Protein AF-A0A7J8UGP5-F1 (afdb_monomer)

Solvent-accessible surface area (backbone atoms only — not comparable to full-atom values): 12856 Å² total; per-residue (Å²): 141,90,63,83,53,76,66,62,68,54,60,57,55,54,49,53,53,48,50,53,53,51,52,50,44,50,51,24,54,75,70,72,42,81,65,71,74,43,78,47,76,49,71,42,48,79,80,54,82,74,40,75,64,46,57,48,51,52,47,55,48,51,55,48,49,33,71,78,71,36,78,87,34,69,46,78,43,80,41,75,41,58,84,94,50,89,85,68,70,87,91,75,71,94,76,87,87,86,76,100,60,79,60,82,85,49,92,71,54,75,66,55,52,50,52,52,40,64,72,66,62,69,52,46,82,75,46,78,48,75,48,79,41,52,74,55,49,69,55,55,65,71,37,79,79,68,78,73,52,69,66,58,50,24,47,49,50,41,50,54,51,40,49,71,44,43,75,65,46,35,80,74,68,37,71,89,48,49,62,61,50,55,56,51,46,29,55,50,45,36,56,46,56,74,76,44,91,56,62,45,83,46,77,51,76,42,74,42,114

Organism: NCBI:txid34286

Foldseek 3Di:
DPDDLLLPVQVVVLVVVVVVLVVQCVVCVVVVHDRAAEEAEAEDAPPRPCDPSVVVVVVVSVVVCCVVVNPRRYHYYYFHDDPVDDRDDPPPDDDDDDDPPPPPPHDDDPVRVVVVCVVVVPKDWPDKDKDKDFLQNVVCVVPPVPPDDLLNSLLVSLSNVCSVCVVVVCVPPNPVVSVVVSVVVSVVSSVCVVPDRHIDIDMDTDIDD

pLDDT: mean 84.08, std 12.87, range [25.52, 96.94]

Mean predicted aligned error: 7.49 Å

InterPro domains:
  IPR005299 SAM dependent carboxyl methyltransferase [PF03492] (14-110)
  IPR005299 SAM dependent carboxyl methyltransferase [PTHR31009] (13-110)
  IPR029063 S-adenosyl-L-methionine-dependent methyltransferase superfamily [G3DSA:3.40.50.150] (10-150)
  IPR029063 S-adenosyl-L-methionine-dependent methyltransferase superfamily [SSF53335] (14-209)

Radius of gyration: 20.04 Å; Cα contacts (8 Å, |Δi|>4): 164; chains: 1; bounding box: 49×32×50 Å

Sequence (209 aa):
MLSGAKEWLNPMLFLVVSEIIDIIDETCRKLKHPPPCLQAFLNDLPGNDFNAIFKHLLRCFCERVEIEKGKNKCFVTDVAGSFYGRLFPPNSLHFVHSSYAIMWISKLSKEEIKSMMEAEGSFKLQNMEVFNMDWDDYIKKADTKQVLDKTRRATMIANDIKAVGESSLDNHLGEDIIDDLFRRFKEDVFDYMETHKCQYVNIVILLTK

Structure (mmCIF, N/CA/C/O backbone):
data_AF-A0A7J8UGP5-F1
#
_entry.id   AF-A0A7J8UGP5-F1
#
loop_
_atom_site.group_PDB
_atom_site.id
_atom_site.type_symbol
_atom_site.label_atom_id
_atom_site.label_alt_id
_atom_site.label_comp_id
_atom_site.label_asym_id
_atom_site.label_entity_id
_atom_site.label_seq_id
_atom_site.pdbx_PDB_ins_code
_atom_site.Cartn_x
_atom_site.Cartn_y
_atom_site.Cartn_z
_atom_site.occupancy
_atom_site.B_iso_or_equiv
_atom_site.auth_seq_id
_atom_site.auth_comp_id
_atom_site.auth_asym_id
_atom_site.auth_atom_id
_atom_site.pdbx_PDB_model_num
ATOM 1 N N . MET A 1 1 ? 18.884 -17.390 -6.999 1.00 25.52 1 MET A N 1
ATOM 2 C CA . MET A 1 1 ? 18.958 -16.365 -5.931 1.00 25.52 1 MET A CA 1
ATOM 3 C C . MET A 1 1 ? 17.822 -15.378 -6.171 1.00 25.52 1 MET A C 1
ATOM 5 O O . MET A 1 1 ? 18.008 -14.433 -6.917 1.00 25.52 1 MET A O 1
ATOM 9 N N . LEU A 1 2 ? 16.634 -15.639 -5.617 1.00 30.78 2 LEU A N 1
ATOM 10 C CA . LEU A 1 2 ? 15.414 -14.839 -5.824 1.00 30.78 2 LEU A CA 1
ATOM 11 C C . LEU A 1 2 ? 14.876 -14.345 -4.468 1.00 30.78 2 LEU A C 1
ATOM 13 O O . LEU A 1 2 ? 13.799 -14.750 -4.037 1.00 30.78 2 LEU A O 1
ATOM 17 N N . SER A 1 3 ? 15.660 -13.542 -3.737 1.00 32.56 3 SER A N 1
ATOM 18 C CA . SER A 1 3 ? 15.283 -13.069 -2.389 1.00 32.56 3 SER A CA 1
ATOM 19 C C . SER A 1 3 ? 15.145 -11.549 -2.241 1.00 32.56 3 SER A C 1
ATOM 21 O O . SER A 1 3 ? 14.523 -11.105 -1.288 1.00 32.56 3 SER A O 1
ATOM 23 N N . GLY A 1 4 ? 15.653 -10.733 -3.170 1.00 34.44 4 GLY A N 1
ATOM 24 C CA . GLY A 1 4 ? 15.771 -9.283 -2.937 1.00 34.44 4 GLY A CA 1
ATOM 25 C C . GLY A 1 4 ? 14.475 -8.468 -3.051 1.00 34.44 4 GLY A C 1
ATOM 26 O O . GLY A 1 4 ? 14.368 -7.407 -2.448 1.00 34.44 4 GLY A O 1
ATOM 27 N N . ALA A 1 5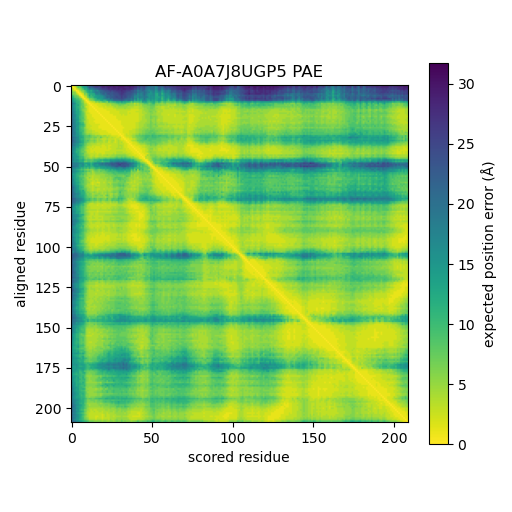 ? 13.489 -8.943 -3.815 1.00 37.59 5 ALA A N 1
ATOM 28 C CA . ALA A 1 5 ? 12.253 -8.203 -4.101 1.00 37.59 5 ALA A CA 1
ATOM 29 C C . ALA A 1 5 ? 11.147 -8.416 -3.050 1.00 37.59 5 ALA A C 1
ATOM 31 O O . ALA A 1 5 ? 10.321 -7.538 -2.809 1.00 37.59 5 ALA A O 1
ATOM 32 N N . LYS A 1 6 ? 11.145 -9.579 -2.391 1.00 42.97 6 LYS A N 1
ATOM 33 C CA . LYS A 1 6 ? 10.064 -10.032 -1.498 1.00 42.97 6 LYS A CA 1
ATOM 34 C C . LYS A 1 6 ? 10.142 -9.440 -0.086 1.00 42.97 6 LYS A C 1
ATOM 36 O O . LYS A 1 6 ? 9.200 -9.558 0.691 1.00 42.97 6 LYS A O 1
ATOM 41 N N . GLU A 1 7 ? 11.253 -8.788 0.246 1.00 44.22 7 GLU A N 1
ATOM 42 C CA . GLU A 1 7 ? 11.516 -8.221 1.573 1.00 44.22 7 GLU A CA 1
ATOM 43 C C . GLU A 1 7 ? 10.864 -6.838 1.783 1.00 44.22 7 GLU A C 1
ATOM 45 O O . GLU A 1 7 ? 10.675 -6.427 2.927 1.00 44.22 7 GLU A O 1
ATOM 50 N N . TRP A 1 8 ? 10.449 -6.140 0.715 1.00 42.19 8 TRP A N 1
ATOM 51 C CA . TRP A 1 8 ? 10.008 -4.733 0.783 1.00 42.19 8 TRP A CA 1
ATOM 52 C C . TRP A 1 8 ? 8.499 -4.515 0.937 1.00 42.19 8 TRP A C 1
ATOM 54 O O . TRP A 1 8 ? 8.092 -3.4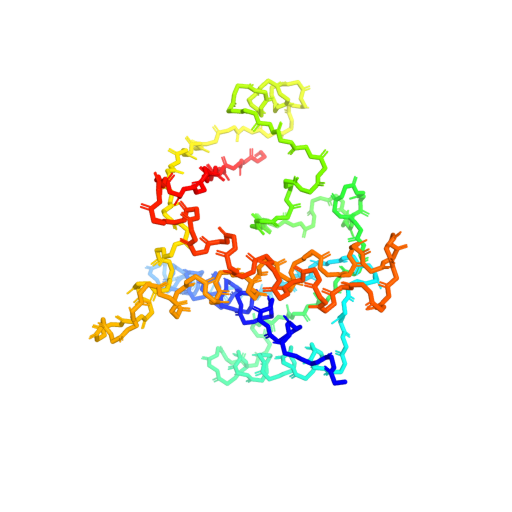59 1.421 1.00 42.19 8 TRP A O 1
ATOM 64 N N . LEU A 1 9 ? 7.656 -5.494 0.589 1.00 50.06 9 LEU A N 1
ATOM 65 C CA . LEU A 1 9 ? 6.198 -5.355 0.748 1.00 50.06 9 LEU A CA 1
ATOM 66 C C . LEU A 1 9 ? 5.769 -5.344 2.228 1.00 50.06 9 LEU A C 1
ATOM 68 O O . LEU A 1 9 ? 4.751 -4.760 2.591 1.00 50.06 9 LEU A O 1
ATOM 72 N N . ASN A 1 10 ? 6.555 -5.980 3.097 1.00 60.31 10 ASN A N 1
ATOM 73 C CA . ASN A 1 10 ? 6.159 -6.256 4.473 1.00 60.31 10 ASN A CA 1
ATOM 74 C C . ASN A 1 10 ? 6.401 -5.097 5.471 1.00 60.31 10 ASN A C 1
ATOM 76 O O . ASN A 1 10 ? 5.546 -4.845 6.321 1.00 60.31 10 ASN A O 1
ATOM 80 N N . PRO A 1 11 ? 7.503 -4.325 5.373 1.00 65.69 11 PRO A N 1
ATOM 81 C CA . PRO A 1 11 ? 7.729 -3.173 6.242 1.00 65.69 11 PRO A CA 1
ATOM 82 C C . PRO A 1 11 ? 6.624 -2.117 6.154 1.00 65.69 11 PRO A C 1
ATOM 84 O O . PRO A 1 11 ? 6.210 -1.599 7.186 1.00 65.69 11 PRO A O 1
ATOM 87 N N . MET A 1 12 ? 6.104 -1.821 4.955 1.00 73.06 12 MET A N 1
ATOM 88 C CA . MET A 1 12 ? 5.047 -0.812 4.801 1.00 73.06 12 MET A CA 1
ATOM 89 C C . MET A 1 12 ? 3.750 -1.223 5.498 1.00 73.06 12 MET A C 1
ATOM 91 O O . MET A 1 12 ? 3.132 -0.399 6.170 1.00 73.06 12 MET A O 1
ATOM 95 N N . LEU A 1 13 ? 3.361 -2.495 5.383 1.00 74.56 13 LEU A N 1
ATOM 96 C CA . LEU A 1 13 ? 2.166 -3.019 6.037 1.00 74.56 13 LEU A CA 1
ATOM 97 C C . LEU A 1 13 ? 2.251 -2.871 7.563 1.00 74.56 13 LEU A C 1
ATOM 99 O O . LEU A 1 13 ? 1.324 -2.354 8.185 1.00 74.56 13 LEU A O 1
ATOM 103 N N . PHE A 1 14 ? 3.377 -3.259 8.164 1.00 77.88 14 PHE A N 1
ATOM 104 C CA . PHE A 1 14 ? 3.574 -3.128 9.610 1.00 77.88 14 PHE A CA 1
ATOM 105 C C . PHE A 1 14 ? 3.664 -1.679 10.079 1.00 77.88 14 PHE A C 1
ATOM 107 O O . PHE A 1 14 ? 3.138 -1.361 11.144 1.00 77.88 14 PHE A O 1
ATOM 114 N N . LEU A 1 15 ? 4.282 -0.796 9.289 1.00 81.31 15 LEU A N 1
ATOM 115 C CA . LEU A 1 15 ? 4.328 0.634 9.591 1.00 81.31 15 LEU A CA 1
ATOM 116 C C . LEU A 1 15 ? 2.921 1.234 9.641 1.00 81.31 15 LEU A C 1
ATOM 118 O O . LEU A 1 15 ? 2.592 1.913 10.606 1.00 81.31 15 LEU A O 1
ATOM 122 N N . VAL A 1 16 ? 2.070 0.930 8.656 1.00 85.62 16 VAL A N 1
ATOM 123 C CA . VAL A 1 16 ? 0.683 1.421 8.633 1.00 85.62 16 VAL A CA 1
ATOM 124 C C . VAL A 1 16 ? -0.105 0.911 9.839 1.00 85.62 16 VAL A C 1
ATOM 126 O O . VAL A 1 16 ? -0.809 1.684 10.483 1.00 85.62 16 VAL A O 1
ATOM 129 N N . VAL A 1 17 ? 0.015 -0.377 10.173 1.00 85.44 17 VAL A N 1
ATOM 130 C CA . VAL A 1 17 ? -0.682 -0.944 11.337 1.00 85.44 17 VAL A CA 1
ATOM 131 C C . VAL A 1 17 ? -0.190 -0.301 12.636 1.00 85.44 17 VAL A C 1
ATOM 133 O O . VAL A 1 17 ? -1.019 0.056 13.469 1.00 85.44 17 VAL A O 1
ATOM 136 N N . SER A 1 18 ? 1.124 -0.108 12.795 1.00 84.88 18 SER A N 1
ATOM 137 C CA . SER A 1 18 ? 1.699 0.582 13.958 1.00 84.88 18 SER A CA 1
ATOM 138 C C . SER A 1 18 ? 1.154 1.999 14.092 1.00 84.88 18 SER A C 1
ATOM 140 O O . SER A 1 18 ? 0.636 2.351 15.146 1.00 84.88 18 SER A O 1
ATOM 142 N N . GLU A 1 19 ? 1.184 2.773 13.006 1.00 89.56 19 GLU A N 1
ATOM 143 C CA . GLU A 1 19 ? 0.715 4.159 12.987 1.00 89.56 19 GLU A CA 1
ATOM 144 C C . GLU A 1 19 ? -0.768 4.254 13.381 1.00 89.56 19 GLU A C 1
ATOM 146 O O . GLU A 1 19 ? -1.156 5.091 14.193 1.00 89.56 19 GLU A O 1
ATOM 151 N N . ILE A 1 20 ? -1.612 3.348 12.871 1.00 90.12 20 ILE A N 1
ATOM 152 C CA . ILE A 1 20 ? -3.033 3.291 13.245 1.00 90.12 20 ILE A CA 1
ATOM 153 C C . ILE A 1 20 ? -3.193 3.008 14.745 1.00 90.12 20 ILE A C 1
ATOM 155 O O . ILE A 1 20 ? -3.998 3.663 15.410 1.00 90.12 20 ILE A O 1
ATOM 159 N N . ILE A 1 21 ? -2.437 2.050 15.289 1.00 87.12 21 ILE A N 1
ATOM 160 C CA . ILE A 1 21 ? -2.458 1.727 16.723 1.00 87.12 21 ILE A CA 1
ATOM 161 C C . ILE A 1 21 ? -2.025 2.949 17.546 1.00 87.12 21 ILE A C 1
ATOM 163 O O . ILE A 1 21 ? -2.694 3.305 18.517 1.00 87.12 21 ILE A O 1
ATOM 167 N N . ASP A 1 22 ? -0.944 3.616 17.142 1.00 88.31 22 ASP A N 1
ATOM 1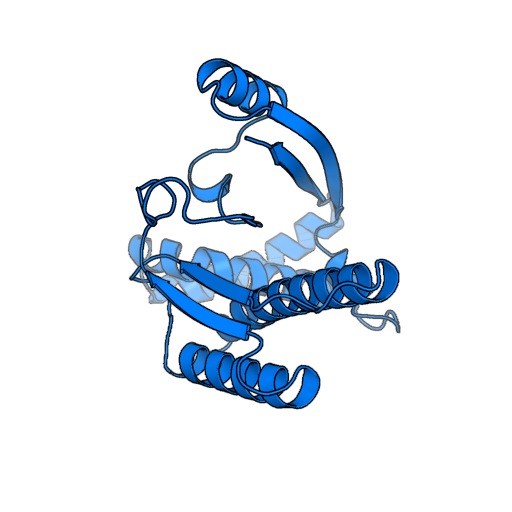68 C CA . ASP A 1 22 ? -0.406 4.808 17.798 1.00 88.31 22 ASP A CA 1
ATOM 169 C C . ASP A 1 22 ? -1.419 5.958 17.830 1.00 88.31 22 ASP A C 1
ATOM 171 O O . ASP A 1 22 ? -1.661 6.539 18.895 1.00 88.31 22 ASP A O 1
ATOM 175 N N . ILE A 1 23 ? -2.072 6.236 16.699 1.00 92.00 23 ILE A N 1
ATOM 176 C CA . ILE A 1 23 ? -3.103 7.275 16.579 1.00 92.00 23 ILE A CA 1
ATOM 177 C C . ILE A 1 23 ? -4.310 6.966 17.473 1.00 92.00 23 ILE A C 1
ATOM 179 O O . ILE A 1 23 ? -4.838 7.873 18.131 1.00 92.00 23 ILE A O 1
ATOM 183 N N . ILE A 1 24 ? -4.758 5.705 17.522 1.00 90.38 24 ILE A N 1
ATOM 184 C CA . ILE A 1 24 ? -5.878 5.292 18.380 1.00 90.38 24 ILE A CA 1
ATOM 185 C C . ILE A 1 24 ? -5.501 5.473 19.853 1.00 90.38 24 ILE A C 1
ATOM 187 O O . ILE A 1 24 ? -6.241 6.115 20.600 1.00 90.38 24 ILE A O 1
ATOM 191 N N . ASP A 1 25 ? -4.334 4.978 20.266 1.00 86.88 25 ASP A N 1
ATOM 192 C CA . ASP A 1 25 ? -3.850 5.096 21.643 1.00 86.88 25 ASP A CA 1
ATOM 193 C C . ASP A 1 25 ? -3.688 6.557 22.079 1.00 86.88 25 ASP A C 1
ATOM 195 O O . ASP A 1 25 ? -4.043 6.936 23.200 1.00 86.88 25 ASP A O 1
ATOM 199 N N . GLU A 1 26 ? -3.127 7.404 21.216 1.00 91.31 26 GLU A N 1
ATOM 200 C CA . GLU A 1 26 ? -2.962 8.827 21.494 1.00 91.31 26 GLU A CA 1
ATOM 201 C C . GLU A 1 26 ? -4.315 9.531 21.626 1.00 91.31 26 GLU A C 1
ATOM 203 O O . GLU A 1 26 ? -4.540 10.263 22.595 1.00 91.31 26 GLU A O 1
ATOM 208 N N . THR A 1 27 ? -5.239 9.266 20.703 1.00 93.50 27 THR A N 1
ATOM 209 C CA . THR A 1 27 ? -6.600 9.807 20.746 1.00 93.50 27 THR A CA 1
ATOM 210 C C . THR A 1 27 ? -7.332 9.376 22.018 1.00 93.50 27 THR A C 1
ATOM 212 O O . THR A 1 27 ? -7.885 10.224 22.720 1.00 93.50 27 THR A O 1
ATOM 215 N N . CYS A 1 28 ? -7.285 8.092 22.385 1.00 91.12 28 CYS A N 1
ATOM 216 C CA . CYS A 1 28 ? -7.899 7.588 23.615 1.00 91.12 28 CYS A CA 1
ATOM 217 C C . CYS A 1 28 ? -7.322 8.267 24.862 1.00 91.12 28 CYS A C 1
ATOM 219 O O . CYS A 1 28 ? -8.083 8.717 25.721 1.00 91.12 28 CYS A O 1
ATOM 221 N N . ARG A 1 29 ? -5.993 8.423 24.937 1.00 89.12 29 ARG A N 1
ATOM 222 C CA . ARG A 1 29 ? -5.335 9.144 26.040 1.00 89.12 29 ARG A CA 1
ATOM 223 C C . ARG A 1 29 ? -5.785 10.601 26.121 1.00 89.12 29 ARG A C 1
ATOM 225 O O . ARG A 1 29 ? -6.123 11.059 27.212 1.00 89.12 29 ARG A O 1
ATOM 232 N N . LYS A 1 30 ? -5.838 11.315 24.990 1.00 94.81 30 LYS A N 1
ATOM 233 C CA . LYS A 1 30 ? -6.315 12.711 24.921 1.00 94.81 30 LYS A CA 1
ATOM 234 C C . LYS A 1 30 ? -7.756 12.842 25.413 1.00 94.81 30 LYS A C 1
ATOM 236 O O . LYS A 1 30 ? -8.068 13.764 26.163 1.00 94.81 30 LYS A O 1
ATOM 241 N N . LEU A 1 31 ? -8.610 11.890 25.044 1.00 95.31 31 LEU A N 1
ATOM 242 C CA . LEU A 1 31 ? -10.012 11.845 25.458 1.00 95.31 31 LEU A CA 1
ATOM 243 C C . LEU A 1 31 ? -10.225 11.245 26.860 1.00 95.31 31 LEU A C 1
ATOM 245 O O . LEU A 1 31 ? -11.360 11.166 27.319 1.00 95.31 31 LEU A O 1
ATOM 249 N N . LYS A 1 32 ? -9.154 10.848 27.564 1.00 93.25 32 LYS A N 1
ATOM 250 C CA . LYS A 1 32 ? -9.202 10.190 28.884 1.00 93.25 32 LYS A CA 1
ATOM 251 C C . LYS A 1 32 ? -10.040 8.904 28.893 1.00 93.25 32 LYS A C 1
ATOM 253 O O . LYS A 1 32 ? -10.627 8.543 29.913 1.00 93.25 32 LYS A O 1
ATOM 258 N N . HIS A 1 33 ? -10.067 8.198 27.768 1.00 90.06 33 HIS A N 1
ATOM 259 C CA . HIS A 1 33 ? -10.672 6.878 27.651 1.00 90.06 33 HIS A CA 1
ATOM 260 C C . HIS A 1 33 ? -9.606 5.783 27.768 1.00 90.06 33 HIS A C 1
ATOM 262 O O . HIS A 1 33 ? -8.460 5.986 27.354 1.00 90.06 33 HIS A O 1
ATOM 268 N N . PRO A 1 34 ? -9.955 4.607 28.317 1.00 85.50 34 PRO A N 1
ATOM 269 C CA . PRO A 1 34 ? -9.054 3.465 28.278 1.00 85.50 34 PRO A CA 1
ATOM 270 C C . PRO A 1 34 ? -8.804 3.051 26.816 1.00 85.50 34 PRO A C 1
ATOM 272 O O . PRO A 1 34 ? -9.760 3.006 26.037 1.00 85.50 34 PRO A O 1
ATOM 275 N N . PRO A 1 35 ? -7.553 2.739 26.429 1.00 83.25 35 PRO A N 1
ATOM 276 C CA . PRO A 1 35 ? -7.261 2.285 25.077 1.00 83.25 35 PRO A CA 1
ATOM 277 C C . PRO A 1 35 ? -7.954 0.937 24.816 1.00 83.25 35 PRO A C 1
ATOM 279 O O . PRO A 1 35 ? -7.887 0.048 25.684 1.00 83.25 35 PRO A O 1
ATOM 282 N N . PRO A 1 36 ? -8.629 0.780 23.662 1.00 87.44 36 PRO A N 1
ATOM 283 C CA . PRO A 1 36 ? -9.343 -0.440 23.319 1.00 87.44 36 PRO A CA 1
ATOM 284 C C . PRO A 1 36 ? -8.374 -1.599 23.072 1.00 87.44 36 PRO A C 1
ATOM 286 O O . PRO A 1 36 ? -7.177 -1.413 22.862 1.00 87.44 36 PRO A O 1
ATOM 289 N N . CYS A 1 37 ? -8.908 -2.817 23.081 1.00 87.94 37 CYS A N 1
ATOM 290 C CA . CYS A 1 37 ? -8.203 -3.956 22.514 1.00 87.94 37 CYS A CA 1
ATOM 291 C C . CYS A 1 37 ? -8.372 -3.928 20.990 1.00 87.94 37 CYS A C 1
ATOM 293 O O . CYS A 1 37 ? -9.496 -3.791 20.502 1.00 87.94 37 CYS A O 1
ATOM 295 N N . LEU A 1 38 ? -7.270 -4.031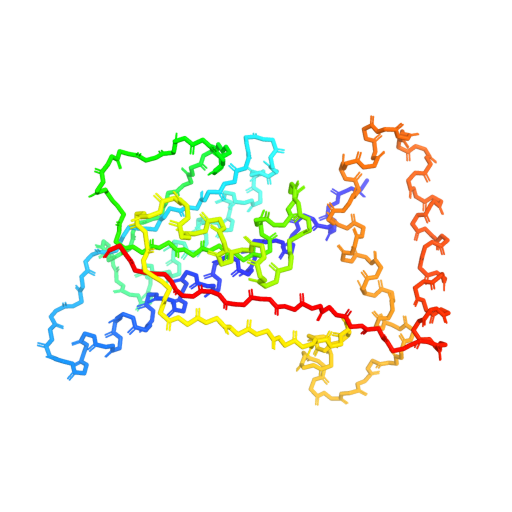 20.252 1.00 90.25 38 LEU A N 1
ATOM 296 C CA . LEU A 1 38 ? -7.258 -3.942 18.796 1.00 90.25 38 LEU A CA 1
ATOM 297 C C . LEU A 1 38 ? -7.077 -5.320 18.166 1.00 90.25 38 LEU A C 1
ATOM 299 O O . LEU A 1 38 ? -6.277 -6.130 18.632 1.00 90.25 38 LEU A O 1
ATOM 303 N N . GLN A 1 39 ? -7.790 -5.559 17.068 1.00 91.62 39 GLN A N 1
ATOM 304 C CA . GLN A 1 39 ? -7.598 -6.726 16.217 1.00 91.62 39 GLN A CA 1
ATOM 305 C C . GLN A 1 39 ? -7.310 -6.257 14.791 1.00 91.62 39 GLN A C 1
ATOM 307 O O . GLN A 1 39 ? -8.158 -5.631 14.155 1.00 91.62 39 GLN A O 1
ATOM 312 N N . ALA A 1 40 ? -6.099 -6.533 14.314 1.00 90.06 40 ALA A N 1
ATOM 313 C CA . ALA A 1 40 ? -5.633 -6.194 12.979 1.00 90.06 40 ALA A CA 1
ATOM 314 C C . ALA A 1 40 ? -5.662 -7.435 12.082 1.00 90.06 40 ALA A C 1
ATOM 316 O O . ALA A 1 40 ? -5.115 -8.482 12.433 1.00 90.06 40 ALA A O 1
ATOM 317 N N . PHE A 1 41 ? -6.273 -7.300 10.907 1.00 90.25 41 PHE A N 1
ATOM 318 C CA . PHE A 1 41 ? -6.319 -8.347 9.894 1.00 90.25 41 PHE A CA 1
ATOM 319 C C . PHE A 1 41 ? -5.441 -7.956 8.708 1.00 90.25 41 PHE A C 1
ATOM 321 O O . PHE A 1 41 ? -5.660 -6.913 8.093 1.00 90.25 41 PHE A O 1
ATOM 328 N N . LEU A 1 42 ? -4.455 -8.790 8.391 1.00 87.62 42 LEU A N 1
ATOM 329 C CA . LEU A 1 42 ? -3.540 -8.603 7.270 1.00 87.62 42 LEU A CA 1
ATOM 330 C C . LEU A 1 42 ? -4.011 -9.474 6.109 1.00 87.62 42 LEU A C 1
ATOM 332 O O . LEU A 1 42 ? -3.889 -10.695 6.171 1.00 87.62 42 LEU A O 1
ATOM 336 N N . ASN A 1 43 ? -4.588 -8.867 5.075 1.00 87.88 43 ASN A N 1
ATOM 337 C CA . ASN A 1 43 ? -5.132 -9.601 3.936 1.00 87.88 43 ASN A CA 1
ATOM 338 C C . ASN A 1 43 ? -4.206 -9.562 2.717 1.00 87.88 43 ASN A C 1
ATOM 340 O O . ASN A 1 43 ? -3.724 -8.494 2.352 1.00 87.88 43 ASN A O 1
ATOM 344 N N . ASP A 1 44 ? -4.041 -10.715 2.064 1.00 82.50 44 ASP A N 1
ATOM 345 C CA . ASP A 1 44 ? -3.482 -10.823 0.713 1.00 82.50 44 ASP A CA 1
ATOM 346 C C . ASP A 1 44 ? -3.944 -12.126 0.025 1.00 82.50 44 ASP A C 1
ATOM 348 O O . ASP A 1 44 ? -4.630 -12.965 0.621 1.00 82.50 44 ASP A O 1
ATOM 352 N N . LEU A 1 45 ? -3.576 -12.307 -1.244 1.00 81.56 45 LEU A N 1
ATOM 353 C CA . LEU A 1 45 ? -3.894 -13.483 -2.043 1.00 81.56 45 LEU A CA 1
ATOM 354 C C . LEU A 1 45 ? -3.214 -14.758 -1.499 1.00 81.56 45 LEU A C 1
ATOM 356 O O . LEU A 1 45 ? -2.080 -14.700 -1.028 1.00 81.56 45 LEU A O 1
ATOM 360 N N . PRO A 1 46 ? -3.839 -15.946 -1.645 1.00 67.81 46 PRO A N 1
ATOM 361 C CA . PRO A 1 46 ? -3.303 -17.219 -1.134 1.00 67.81 46 PRO A CA 1
ATOM 362 C C . PRO A 1 46 ? -1.971 -17.668 -1.760 1.00 67.81 46 PRO A C 1
ATOM 364 O O . PRO A 1 46 ? -1.331 -18.576 -1.240 1.00 67.81 46 PRO A O 1
ATOM 367 N N . GLY A 1 47 ? -1.590 -17.069 -2.892 1.00 63.28 47 GLY A N 1
ATOM 368 C CA . GLY A 1 47 ? -0.316 -17.289 -3.579 1.00 63.28 47 GLY A CA 1
ATOM 369 C C . GLY A 1 47 ? 0.665 -16.126 -3.446 1.00 63.28 47 GLY A C 1
ATOM 370 O O . GLY A 1 47 ? 1.762 -16.219 -3.995 1.00 63.28 47 GLY A O 1
ATOM 371 N N . ASN A 1 48 ? 0.294 -15.043 -2.743 1.00 67.38 48 ASN A N 1
ATOM 372 C CA . ASN A 1 48 ? 1.303 -14.079 -2.335 1.00 67.38 48 ASN A CA 1
ATOM 373 C C . ASN A 1 48 ? 2.236 -14.766 -1.342 1.00 67.38 48 ASN A C 1
ATOM 375 O O . ASN A 1 48 ? 1.824 -15.626 -0.558 1.00 67.38 48 ASN A O 1
ATOM 379 N N . ASP A 1 49 ? 3.511 -14.414 -1.419 1.00 58.00 49 ASP A N 1
ATOM 380 C CA . ASP A 1 49 ? 4.560 -15.137 -0.738 1.00 58.00 49 ASP A CA 1
ATOM 381 C C . ASP A 1 49 ? 4.604 -14.781 0.757 1.00 58.00 49 ASP A C 1
ATOM 383 O O . ASP A 1 49 ? 5.531 -14.132 1.244 1.00 58.00 49 ASP A O 1
ATOM 387 N N . PHE A 1 50 ? 3.594 -15.235 1.510 1.00 57.34 50 PHE A N 1
ATOM 388 C CA . PHE A 1 50 ? 3.562 -15.291 2.975 1.00 57.34 50 PHE A CA 1
ATOM 389 C C . PHE A 1 50 ? 4.539 -16.357 3.499 1.00 57.34 50 PHE A C 1
ATOM 391 O O . PHE A 1 50 ? 4.213 -17.238 4.304 1.00 57.34 50 PHE A O 1
ATOM 398 N N . ASN A 1 51 ? 5.763 -16.291 2.992 1.00 58.53 51 ASN A N 1
ATOM 399 C CA . ASN A 1 51 ? 6.838 -17.221 3.246 1.00 58.53 51 ASN A CA 1
ATOM 400 C C . ASN A 1 51 ? 7.274 -17.177 4.718 1.00 58.53 51 ASN A C 1
ATOM 402 O O . ASN A 1 51 ? 6.802 -16.370 5.526 1.00 58.53 51 ASN A O 1
ATOM 406 N N . ALA A 1 52 ? 8.248 -18.016 5.077 1.00 60.88 52 ALA A N 1
ATOM 407 C CA . ALA A 1 52 ? 8.864 -18.012 6.407 1.00 60.88 52 ALA A CA 1
ATOM 408 C C . ALA A 1 52 ? 9.311 -16.605 6.865 1.00 60.88 52 ALA A C 1
ATOM 410 O O . ALA A 1 52 ? 9.220 -16.293 8.051 1.00 60.88 52 ALA A O 1
ATOM 411 N N . ILE A 1 53 ? 9.715 -15.740 5.925 1.00 61.12 53 ILE A N 1
ATOM 412 C CA . ILE A 1 53 ? 10.078 -14.340 6.180 1.00 61.12 53 ILE A CA 1
ATOM 413 C C . ILE A 1 53 ? 8.870 -13.529 6.657 1.00 61.12 53 ILE A C 1
ATOM 415 O O . ILE A 1 53 ? 8.987 -12.820 7.651 1.00 61.12 53 ILE A O 1
ATOM 419 N N . PHE A 1 54 ? 7.699 -13.656 6.022 1.00 70.81 54 PHE A N 1
ATOM 420 C CA . PHE A 1 54 ? 6.503 -12.954 6.488 1.00 70.81 54 PHE A CA 1
ATOM 421 C C . PHE A 1 54 ? 6.114 -13.397 7.893 1.00 70.81 54 PHE A C 1
ATOM 423 O O . PHE A 1 54 ? 5.884 -12.556 8.752 1.00 70.81 54 PHE A O 1
ATOM 430 N N . LYS A 1 55 ? 6.118 -14.708 8.156 1.00 72.62 55 LYS A N 1
ATOM 431 C CA . LYS A 1 55 ? 5.813 -15.247 9.490 1.00 72.62 55 LYS A CA 1
ATOM 432 C C . LYS A 1 55 ? 6.817 -14.773 10.542 1.00 72.62 55 LYS A C 1
ATOM 434 O O . LYS A 1 55 ? 6.425 -14.455 11.661 1.00 72.62 55 LYS A O 1
ATOM 439 N N . HIS A 1 56 ? 8.100 -14.702 10.186 1.00 73.56 56 HIS A N 1
ATOM 440 C CA . HIS A 1 56 ? 9.140 -14.173 11.062 1.00 73.56 56 HIS A CA 1
ATOM 441 C C . HIS A 1 56 ? 8.942 -12.680 11.342 1.00 73.56 56 HIS A C 1
ATOM 443 O O . HIS A 1 56 ? 8.938 -12.279 12.501 1.00 73.56 56 HIS A O 1
ATOM 449 N N . LEU A 1 57 ? 8.716 -11.869 10.308 1.00 75.06 57 LEU A N 1
ATOM 450 C CA . LEU A 1 57 ? 8.509 -10.431 10.460 1.00 75.06 57 LEU A CA 1
ATOM 451 C C . LEU A 1 57 ? 7.204 -10.112 11.198 1.00 75.06 57 LEU A C 1
ATOM 453 O O . LEU A 1 57 ? 7.211 -9.246 12.065 1.00 75.06 57 LEU A O 1
ATOM 457 N N . LEU A 1 58 ? 6.123 -10.850 10.928 1.00 77.31 58 LEU A N 1
ATOM 458 C CA . LEU A 1 58 ? 4.862 -10.757 11.663 1.00 77.31 58 LEU A CA 1
ATOM 459 C C . LEU A 1 58 ? 5.084 -11.058 13.144 1.00 77.31 58 LEU A C 1
ATOM 461 O O . LEU A 1 58 ? 4.624 -10.312 14.002 1.00 77.31 58 LEU A O 1
ATOM 465 N N . ARG A 1 59 ? 5.850 -12.108 13.454 1.00 79.88 59 ARG A N 1
ATOM 466 C CA . ARG A 1 59 ? 6.218 -12.430 14.832 1.00 79.88 59 ARG A CA 1
ATOM 467 C C . ARG A 1 59 ? 7.034 -11.305 15.476 1.00 79.88 59 ARG A C 1
ATOM 469 O O . ARG A 1 59 ? 6.690 -10.884 16.574 1.00 79.88 59 ARG A O 1
ATOM 476 N N . CYS A 1 60 ? 8.070 -10.796 14.810 1.00 80.75 60 CYS A N 1
ATOM 477 C CA . CYS A 1 60 ? 8.870 -9.679 15.323 1.00 80.75 60 CYS A CA 1
ATOM 478 C C . CYS A 1 60 ? 8.032 -8.409 15.528 1.00 80.75 60 CYS A C 1
ATOM 480 O O . CYS A 1 60 ? 8.256 -7.667 16.483 1.00 80.75 60 CYS A O 1
ATOM 482 N N . PHE A 1 61 ? 7.066 -8.155 14.643 1.00 80.56 61 PHE A N 1
ATOM 483 C CA . PHE A 1 61 ? 6.112 -7.063 14.780 1.00 80.56 61 PHE A CA 1
ATOM 484 C C . PHE A 1 61 ? 5.219 -7.260 16.009 1.00 80.56 61 PHE A C 1
ATOM 486 O O . PHE A 1 61 ? 5.145 -6.367 16.846 1.00 80.56 61 PHE A O 1
ATOM 493 N N . CYS A 1 62 ? 4.609 -8.437 16.176 1.00 80.69 62 CYS A N 1
ATOM 494 C CA . CYS A 1 62 ? 3.789 -8.749 17.347 1.00 80.69 62 CYS A CA 1
ATOM 495 C C . CYS A 1 62 ? 4.580 -8.631 18.658 1.00 80.69 62 CYS A C 1
ATOM 497 O O . CYS A 1 62 ? 4.101 -7.997 19.594 1.00 80.69 62 CYS A O 1
ATOM 499 N N . GLU A 1 63 ? 5.803 -9.171 18.716 1.00 82.75 63 GLU A N 1
ATOM 500 C CA . GLU A 1 63 ? 6.690 -9.052 19.884 1.00 82.75 63 GLU A CA 1
ATOM 501 C C . GLU A 1 63 ? 6.982 -7.579 20.217 1.00 82.75 63 GLU A C 1
ATOM 503 O O . GLU A 1 63 ? 6.917 -7.178 21.379 1.00 82.75 63 GLU A O 1
ATOM 508 N N . ARG A 1 64 ? 7.248 -6.747 19.202 1.00 82.31 64 ARG A N 1
ATOM 509 C CA . ARG A 1 64 ? 7.468 -5.306 19.384 1.00 82.31 64 ARG A CA 1
ATOM 510 C C . ARG A 1 64 ? 6.228 -4.604 19.926 1.00 82.31 64 ARG A C 1
ATOM 512 O O . ARG A 1 64 ? 6.333 -3.867 20.902 1.00 82.31 64 ARG A O 1
ATOM 519 N N . VAL A 1 65 ? 5.064 -4.863 19.334 1.00 79.12 65 VAL A N 1
ATOM 520 C CA . VAL A 1 65 ? 3.798 -4.273 19.782 1.00 79.12 65 VAL A CA 1
ATOM 521 C C . VAL A 1 65 ? 3.494 -4.683 21.224 1.00 79.12 65 VAL A C 1
ATOM 523 O O . VAL A 1 65 ? 3.085 -3.842 22.017 1.00 79.12 65 VAL A O 1
ATOM 526 N N . GLU A 1 66 ? 3.752 -5.930 21.622 1.00 82.62 66 GLU A N 1
ATOM 527 C CA . GLU A 1 66 ? 3.591 -6.355 23.019 1.00 82.62 66 GLU A CA 1
ATOM 528 C C . GLU A 1 66 ? 4.538 -5.630 23.986 1.00 82.62 66 GLU A C 1
ATOM 530 O O . GLU A 1 66 ? 4.124 -5.291 25.098 1.00 82.62 66 GLU A O 1
ATOM 535 N N . ILE A 1 67 ? 5.789 -5.384 23.581 1.00 82.50 67 ILE A N 1
ATOM 536 C CA . ILE A 1 67 ? 6.777 -4.645 24.383 1.00 82.50 67 ILE A CA 1
ATOM 537 C C . ILE A 1 67 ? 6.367 -3.175 24.531 1.00 82.50 67 ILE A C 1
ATOM 539 O O . ILE A 1 67 ? 6.425 -2.629 25.631 1.00 82.50 67 ILE A O 1
ATOM 543 N N . GLU A 1 68 ? 5.947 -2.536 23.439 1.00 81.06 68 GLU A N 1
ATOM 544 C CA . GLU A 1 68 ? 5.659 -1.098 23.396 1.00 81.06 68 GLU A CA 1
ATOM 545 C C . GLU A 1 68 ? 4.276 -0.752 23.962 1.00 81.06 68 GLU A C 1
ATOM 547 O O . GLU A 1 68 ? 4.110 0.272 24.627 1.00 81.06 68 GLU A O 1
ATOM 552 N N . LYS A 1 69 ? 3.273 -1.600 23.709 1.00 76.25 69 LYS A N 1
ATOM 553 C CA . LYS A 1 69 ? 1.860 -1.342 24.040 1.00 76.25 69 LYS A CA 1
ATOM 554 C C . LYS A 1 69 ? 1.362 -2.136 25.237 1.00 76.25 69 LYS A C 1
ATOM 556 O O . LYS A 1 69 ? 0.355 -1.772 25.845 1.00 76.25 69 LYS A O 1
ATOM 561 N N . GLY A 1 70 ? 2.075 -3.193 25.609 1.00 76.56 70 GLY A N 1
ATOM 562 C CA . GLY A 1 70 ? 1.685 -4.129 26.650 1.00 76.56 70 GLY A CA 1
ATOM 563 C C . GLY A 1 70 ? 0.956 -5.354 26.098 1.00 76.56 70 GLY A C 1
ATOM 564 O O . GLY A 1 70 ? 0.300 -5.325 25.054 1.00 76.56 70 GLY A O 1
ATOM 565 N N . LYS A 1 71 ? 1.055 -6.458 26.843 1.00 77.69 71 LYS A N 1
ATOM 566 C CA . LYS A 1 71 ? 0.422 -7.735 26.491 1.00 77.69 71 LYS A CA 1
ATOM 567 C C . LYS A 1 71 ? -1.095 -7.599 26.330 1.00 77.69 71 LYS A C 1
ATOM 569 O O . LYS A 1 71 ? -1.745 -6.876 27.086 1.00 77.69 71 LYS A O 1
ATOM 574 N N . ASN A 1 72 ? -1.658 -8.369 25.396 1.00 74.00 72 ASN A N 1
ATOM 575 C CA . ASN A 1 72 ? -3.100 -8.470 25.122 1.00 74.00 72 ASN A CA 1
ATOM 576 C C . ASN A 1 72 ? -3.774 -7.160 24.661 1.00 74.00 72 ASN A C 1
ATOM 578 O O . ASN A 1 72 ? -4.989 -7.003 24.805 1.00 74.00 72 ASN A O 1
ATOM 582 N N . LYS A 1 73 ? -3.006 -6.203 24.126 1.00 80.00 73 LYS A N 1
ATOM 583 C CA . LYS A 1 73 ? -3.541 -4.937 23.597 1.00 80.00 73 LYS A CA 1
ATOM 584 C C . LYS A 1 73 ? -3.816 -4.960 22.100 1.00 80.00 73 LYS A C 1
ATOM 586 O O . LYS A 1 73 ? -4.765 -4.314 21.663 1.00 80.00 73 LYS A O 1
ATOM 591 N N . CYS A 1 74 ? -3.040 -5.722 21.338 1.00 84.19 74 CYS A N 1
ATOM 592 C CA . CYS A 1 74 ? -3.214 -5.865 19.901 1.00 84.19 74 CYS A CA 1
ATOM 593 C C . CYS A 1 74 ? -3.052 -7.330 19.496 1.00 84.19 74 CYS A C 1
ATOM 595 O O . CYS A 1 74 ? -2.090 -7.983 19.897 1.00 84.19 74 CYS A O 1
ATOM 597 N N . PHE A 1 75 ? -3.987 -7.824 18.691 1.00 85.25 75 PHE A N 1
ATOM 598 C CA . PHE A 1 75 ? -3.942 -9.142 18.077 1.00 85.25 75 PHE A CA 1
ATOM 599 C C . PHE A 1 75 ? -3.848 -8.978 16.568 1.00 85.25 75 PHE A C 1
ATOM 601 O O . PHE A 1 75 ? -4.655 -8.266 15.974 1.00 85.25 75 PHE A O 1
ATOM 608 N N . VAL A 1 76 ? -2.876 -9.637 15.947 1.00 83.88 76 VAL A N 1
ATOM 609 C CA . VAL A 1 76 ? -2.664 -9.570 14.500 1.00 83.88 76 VAL A CA 1
ATOM 610 C C . VAL A 1 76 ? -2.945 -10.941 13.905 1.00 83.88 76 VAL A C 1
ATOM 612 O O . VAL A 1 76 ? -2.537 -11.960 14.461 1.00 83.88 76 VAL A O 1
ATOM 615 N N . THR A 1 77 ? -3.680 -10.986 12.801 1.00 84.56 77 THR A N 1
ATOM 616 C CA . THR A 1 77 ? -4.058 -12.233 12.128 1.00 84.56 77 THR A CA 1
ATOM 617 C C . THR A 1 77 ? -3.944 -12.057 10.623 1.00 84.56 77 THR A C 1
ATOM 619 O O . THR A 1 77 ? -4.373 -11.037 10.088 1.00 84.56 77 THR A O 1
ATOM 622 N N . ASP A 1 78 ? -3.372 -13.036 9.933 1.00 83.06 78 ASP A N 1
ATOM 623 C CA . ASP A 1 78 ? -3.375 -13.089 8.477 1.00 83.06 78 ASP A CA 1
ATOM 624 C C . ASP A 1 78 ? -4.713 -13.621 7.937 1.00 83.06 78 ASP A C 1
ATOM 626 O O . ASP A 1 78 ? -5.368 -14.468 8.542 1.00 83.06 78 ASP A O 1
ATOM 630 N N . VAL A 1 79 ? -5.145 -13.092 6.793 1.00 87.75 79 VAL A N 1
ATOM 631 C CA . VAL A 1 79 ? -6.384 -13.474 6.109 1.00 87.75 79 VAL A CA 1
ATOM 632 C C . VAL A 1 79 ? -6.062 -13.726 4.643 1.00 87.75 79 VAL A C 1
ATOM 634 O O . VAL A 1 79 ? -5.956 -12.794 3.849 1.00 87.75 79 VAL A O 1
ATOM 637 N N . ALA A 1 80 ? -5.921 -14.994 4.269 1.00 86.69 80 ALA A N 1
ATOM 638 C CA . ALA A 1 80 ? -5.692 -15.377 2.882 1.00 86.69 80 ALA A CA 1
ATOM 639 C C . ALA A 1 80 ? -6.992 -15.300 2.065 1.00 86.69 80 ALA A C 1
ATOM 641 O O . ALA A 1 80 ? -8.002 -15.909 2.422 1.00 86.69 80 ALA A O 1
ATOM 642 N N . GLY A 1 81 ? -6.961 -14.590 0.939 1.00 86.94 81 GLY A N 1
ATOM 643 C CA . GLY A 1 81 ? -8.079 -14.518 0.003 1.00 86.94 81 GLY A CA 1
ATOM 644 C C . GLY A 1 81 ? -8.118 -13.218 -0.790 1.00 86.94 81 GLY A C 1
ATOM 645 O O . GLY A 1 81 ? -7.529 -12.210 -0.409 1.00 86.94 81 GLY A O 1
ATOM 646 N N . SER A 1 82 ? -8.849 -13.230 -1.903 1.00 88.06 82 SER A N 1
ATOM 647 C CA . SER A 1 82 ? -9.078 -12.015 -2.685 1.00 88.06 82 SER A CA 1
ATOM 648 C C . SER A 1 82 ? -10.092 -11.106 -1.993 1.00 88.06 82 SER A C 1
ATOM 650 O O . SER A 1 82 ? -11.210 -11.533 -1.700 1.00 88.06 82 SER A O 1
ATOM 652 N N . PHE A 1 83 ? -9.741 -9.831 -1.815 1.00 90.19 83 PHE A N 1
ATOM 653 C CA . PHE A 1 83 ? -10.664 -8.801 -1.331 1.00 90.19 83 PHE A CA 1
ATOM 654 C C . PHE A 1 83 ? -11.746 -8.405 -2.352 1.00 90.19 83 PHE A C 1
ATOM 656 O O . PHE A 1 83 ? -12.639 -7.635 -2.010 1.00 90.19 83 PHE A O 1
ATOM 663 N N . TYR A 1 84 ? -11.723 -8.947 -3.578 1.00 89.00 84 TYR A N 1
ATOM 664 C CA . TYR A 1 84 ? -12.869 -8.868 -4.499 1.00 89.00 84 TYR A CA 1
ATOM 665 C C . TYR A 1 84 ? -13.997 -9.841 -4.116 1.00 89.00 84 TYR A C 1
ATOM 667 O O . TYR A 1 84 ? -15.103 -9.749 -4.645 1.00 89.00 84 TYR A O 1
ATOM 675 N N . GLY A 1 85 ? -13.733 -10.772 -3.193 1.00 90.50 85 GLY A N 1
ATOM 676 C CA . GLY A 1 85 ? -14.723 -11.651 -2.580 1.00 90.50 85 GLY A CA 1
ATOM 677 C C . GLY A 1 85 ? -15.033 -11.279 -1.126 1.00 90.50 85 GLY A C 1
ATOM 678 O O . GLY A 1 85 ? -14.492 -10.335 -0.553 1.00 90.50 85 GLY A O 1
ATOM 679 N N . ARG A 1 86 ? -15.914 -12.060 -0.490 1.00 94.31 86 ARG A N 1
ATOM 680 C CA . ARG A 1 86 ? -16.202 -11.921 0.944 1.00 94.31 86 ARG A CA 1
ATOM 681 C C . ARG A 1 86 ? -15.086 -12.563 1.769 1.00 94.31 86 ARG A C 1
ATOM 683 O O . ARG A 1 86 ? -14.927 -13.777 1.733 1.00 94.31 86 ARG A O 1
ATOM 690 N N . LEU A 1 87 ? -14.401 -11.752 2.573 1.00 95.25 87 LEU A N 1
ATOM 691 C CA . LEU A 1 87 ? -13.380 -12.213 3.526 1.00 95.25 87 LEU A CA 1
ATOM 692 C C . LEU A 1 87 ? -13.888 -12.282 4.971 1.00 95.25 87 LEU A C 1
ATOM 694 O O . LEU A 1 87 ? -13.435 -13.112 5.751 1.00 95.25 87 LEU A O 1
ATOM 698 N N . PHE A 1 88 ? -14.847 -11.422 5.324 1.00 96.31 88 PHE A N 1
ATOM 699 C CA . PHE A 1 88 ? -15.301 -11.249 6.701 1.00 96.31 88 PHE A CA 1
ATOM 700 C C . PHE A 1 88 ? -16.824 -11.401 6.840 1.00 96.31 88 PHE A C 1
ATOM 702 O O . PHE A 1 88 ? -17.579 -11.124 5.890 1.00 96.31 88 PHE A O 1
ATOM 709 N N . PRO A 1 89 ? -17.304 -11.815 8.028 1.00 96.94 89 PRO A N 1
ATOM 710 C CA . PRO A 1 89 ? -18.716 -11.732 8.375 1.00 96.94 89 PRO A CA 1
ATOM 711 C C . PRO A 1 89 ? -19.260 -10.295 8.258 1.00 96.94 89 PRO A C 1
ATOM 713 O O . PRO A 1 89 ? -18.509 -9.322 8.350 1.00 96.94 89 PRO A O 1
ATOM 716 N N . PRO A 1 90 ? -20.577 -10.117 8.064 1.00 94.31 90 PRO A N 1
ATOM 717 C CA . PRO A 1 90 ? -21.185 -8.791 8.100 1.00 94.31 90 PRO A CA 1
ATOM 718 C C . PRO A 1 90 ? -20.920 -8.078 9.436 1.00 94.31 90 PRO A C 1
ATOM 720 O O . PRO A 1 90 ? -21.034 -8.687 10.495 1.00 94.31 90 PRO A O 1
ATOM 723 N N . ASN A 1 91 ? -20.632 -6.774 9.377 1.00 93.25 91 ASN A N 1
ATOM 724 C CA . ASN A 1 91 ? -20.468 -5.892 1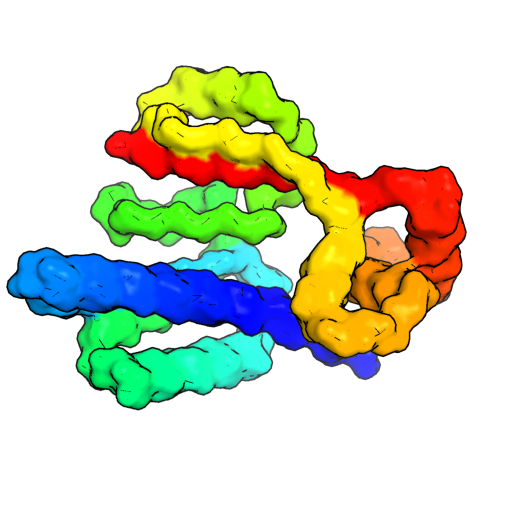0.543 1.00 93.25 91 ASN A CA 1
ATOM 725 C C . ASN A 1 91 ? -19.379 -6.328 11.548 1.00 93.25 91 ASN A C 1
ATOM 727 O O . ASN A 1 91 ? -19.495 -6.038 12.734 1.00 93.25 91 ASN A O 1
ATOM 731 N N . SER A 1 92 ? -18.320 -7.007 11.091 1.00 95.69 92 SER A N 1
ATOM 732 C CA . SER A 1 92 ? -17.193 -7.418 11.946 1.00 95.69 92 SER A CA 1
ATOM 733 C C . SER A 1 92 ? -15.967 -6.499 11.871 1.00 95.69 92 SER A C 1
ATOM 735 O O . SER A 1 92 ? -15.003 -6.717 12.599 1.00 95.69 92 SER A O 1
ATOM 737 N N . LEU A 1 93 ? -15.965 -5.507 10.976 1.00 95.44 93 LEU A N 1
ATOM 738 C CA . LEU A 1 93 ? -14.853 -4.575 10.780 1.00 95.44 93 LEU A CA 1
ATOM 739 C C . LEU A 1 93 ? -15.277 -3.150 11.129 1.00 95.44 93 LEU A C 1
ATOM 741 O O . LEU A 1 93 ? -16.322 -2.684 10.677 1.00 95.44 93 LEU A O 1
ATOM 745 N N . HIS A 1 94 ? -14.433 -2.460 11.897 1.00 94.00 94 HIS A N 1
ATOM 746 C CA . HIS A 1 94 ? -14.626 -1.054 12.269 1.00 94.00 94 HIS A CA 1
ATOM 747 C C . HIS A 1 94 ? -13.932 -0.091 11.300 1.00 94.00 94 HIS A C 1
ATOM 749 O O . HIS A 1 94 ? -14.406 1.019 11.080 1.00 94.00 94 HIS A O 1
ATOM 755 N N . PHE A 1 95 ? -12.803 -0.513 10.732 1.00 93.94 95 PHE A N 1
ATOM 756 C CA . PHE A 1 95 ? -11.963 0.288 9.853 1.00 93.94 95 PHE A CA 1
ATOM 757 C C . PHE A 1 95 ? -11.302 -0.616 8.813 1.00 93.94 95 PHE A C 1
ATOM 759 O O . PHE A 1 95 ? -10.936 -1.752 9.122 1.00 93.94 95 PHE A O 1
ATOM 766 N N . VAL A 1 96 ? -11.160 -0.112 7.587 1.00 94.38 96 VAL A N 1
ATOM 767 C CA . VAL A 1 96 ? -10.505 -0.809 6.476 1.00 94.38 96 VAL A CA 1
ATOM 768 C C . VAL A 1 96 ? -9.525 0.151 5.821 1.00 94.38 96 VAL A C 1
ATOM 770 O O . VAL A 1 96 ? -9.882 1.281 5.498 1.00 94.38 96 VAL A O 1
ATOM 773 N N . HIS A 1 97 ? -8.303 -0.322 5.602 1.00 92.62 97 HIS A N 1
ATOM 774 C CA . HIS A 1 97 ? -7.275 0.389 4.858 1.00 92.62 97 HIS A CA 1
ATOM 775 C C . HIS A 1 97 ? -6.805 -0.481 3.694 1.00 92.62 97 HIS A C 1
ATOM 777 O O . HIS A 1 97 ? -6.540 -1.669 3.864 1.00 92.62 97 HIS A O 1
ATOM 783 N N . SER A 1 98 ? -6.683 0.125 2.517 1.00 90.31 98 SER A N 1
ATOM 784 C CA . SER A 1 98 ? -6.124 -0.502 1.325 1.00 90.31 98 SER A CA 1
ATOM 785 C C . SER A 1 98 ? -5.292 0.536 0.586 1.00 90.31 98 SER A C 1
ATOM 787 O O . SER A 1 98 ? -5.749 1.657 0.369 1.00 90.31 98 SER A O 1
ATOM 789 N N . SER A 1 99 ? -4.065 0.175 0.223 1.00 88.56 99 SER A N 1
ATOM 790 C CA . SER A 1 99 ? -3.129 1.056 -0.471 1.00 88.56 99 SER A CA 1
ATOM 791 C C . SER A 1 99 ? -2.455 0.260 -1.575 1.00 88.56 99 SER A C 1
ATOM 793 O O . SER A 1 99 ? -2.001 -0.854 -1.326 1.00 88.56 99 SER A O 1
ATOM 795 N N . TYR A 1 100 ? -2.451 0.795 -2.799 1.00 85.00 100 TYR A N 1
ATOM 796 C CA . TYR A 1 100 ? -1.834 0.156 -3.969 1.00 85.00 100 TYR A CA 1
ATOM 797 C C . TYR A 1 100 ? -2.279 -1.311 -4.221 1.00 85.00 100 TYR A C 1
ATOM 799 O O . TYR A 1 100 ? -1.531 -2.113 -4.777 1.00 85.00 100 TYR A O 1
ATOM 807 N N . ALA A 1 101 ? -3.522 -1.656 -3.855 1.00 83.38 101 ALA A N 1
ATOM 808 C CA . ALA A 1 101 ? -4.104 -2.984 -4.089 1.00 83.38 101 ALA A CA 1
ATOM 809 C C . ALA A 1 101 ? -5.360 -2.962 -4.990 1.00 83.38 101 ALA A C 1
ATOM 811 O O . ALA A 1 101 ? -5.619 -3.898 -5.737 1.00 83.38 101 ALA A O 1
ATOM 812 N N . ILE A 1 102 ? -6.146 -1.885 -4.987 1.00 83.69 102 ILE A N 1
ATOM 813 C CA . ILE A 1 102 ? -7.414 -1.843 -5.743 1.00 83.69 102 ILE A CA 1
ATOM 814 C C . ILE A 1 102 ? -7.183 -1.696 -7.261 1.00 83.69 102 ILE A C 1
ATOM 816 O O . ILE A 1 102 ? -7.995 -2.146 -8.066 1.00 83.69 102 ILE A O 1
ATOM 820 N N . MET A 1 103 ? -6.063 -1.102 -7.683 1.00 80.12 103 MET A N 1
ATOM 821 C CA . MET A 1 103 ? -5.816 -0.777 -9.096 1.00 80.12 103 MET A CA 1
ATOM 822 C C . MET A 1 103 ? -5.455 -1.978 -9.982 1.00 80.12 103 MET A C 1
ATOM 824 O O . MET A 1 103 ? -5.363 -1.827 -11.198 1.00 80.12 103 MET A O 1
ATOM 828 N N . TRP A 1 104 ? -5.255 -3.164 -9.403 1.00 74.44 104 TRP A N 1
ATOM 829 C CA . TRP A 1 104 ? -4.801 -4.347 -10.140 1.00 74.44 104 TRP A CA 1
ATOM 830 C C . TRP A 1 104 ? -5.801 -4.868 -11.182 1.00 74.44 104 TRP A C 1
ATOM 832 O O . TRP A 1 104 ? -5.391 -5.577 -12.095 1.00 74.44 104 TRP A O 1
ATOM 842 N N . ILE A 1 105 ? -7.087 -4.512 -11.088 1.00 65.31 105 ILE A N 1
ATOM 843 C CA . ILE A 1 105 ? -8.118 -4.972 -12.040 1.00 65.31 105 ILE A CA 1
ATOM 844 C C . ILE A 1 105 ? -8.697 -3.876 -12.941 1.00 65.31 105 ILE A C 1
ATOM 846 O O . ILE A 1 105 ? -9.372 -4.201 -13.913 1.00 65.31 105 ILE A O 1
ATOM 850 N N . SER A 1 106 ? -8.462 -2.589 -12.661 1.00 62.31 106 SER A N 1
ATOM 851 C CA . SER A 1 106 ? -8.915 -1.509 -13.549 1.00 62.31 106 SER A CA 1
ATOM 852 C C . SER A 1 106 ? -8.192 -0.187 -13.284 1.00 62.31 106 SER A C 1
ATOM 854 O O . SER A 1 106 ? -7.904 0.173 -12.143 1.00 62.31 106 SER A O 1
ATOM 856 N N . LYS A 1 107 ? -7.924 0.559 -14.362 1.00 68.12 107 LYS A N 1
ATOM 857 C CA . LYS A 1 107 ? -7.585 1.984 -14.289 1.00 68.12 107 LYS A CA 1
ATOM 858 C C . LYS A 1 107 ? -8.894 2.759 -14.345 1.00 68.12 107 LYS A C 1
ATOM 860 O O . LYS A 1 107 ? -9.500 2.819 -15.408 1.00 68.12 107 LYS A O 1
ATOM 865 N N . LEU A 1 108 ? -9.316 3.317 -13.216 1.00 74.94 108 LEU A N 1
ATOM 866 C CA . LEU A 1 108 ? -10.512 4.154 -13.140 1.00 74.94 108 LEU A CA 1
ATOM 867 C C . LEU A 1 108 ? -10.121 5.615 -12.931 1.00 74.94 108 LEU A C 1
ATOM 869 O O . LEU A 1 108 ? -9.220 5.935 -12.153 1.00 74.94 108 LEU A O 1
ATOM 873 N N . SER A 1 109 ? -10.822 6.499 -13.627 1.00 83.06 109 SER A N 1
ATOM 874 C CA . SER A 1 109 ? -10.820 7.939 -13.396 1.00 83.06 109 SER A CA 1
ATOM 875 C C . SER A 1 109 ? -11.567 8.299 -12.110 1.00 83.06 109 SER A C 1
ATOM 877 O O . SER A 1 109 ? -12.308 7.504 -11.524 1.00 83.06 109 SER A O 1
ATOM 879 N N . LYS A 1 110 ? -11.396 9.550 -11.675 1.00 84.25 110 LYS A N 1
ATOM 880 C CA . LYS A 1 110 ? -12.084 10.096 -10.503 1.00 84.25 110 LYS A CA 1
ATOM 881 C C . LYS A 1 110 ? -13.607 9.998 -10.653 1.00 84.25 110 LYS A C 1
ATOM 883 O O . LYS A 1 110 ? -14.311 9.686 -9.695 1.00 84.25 110 LYS A O 1
ATOM 888 N N . GLU A 1 111 ? -14.103 10.281 -11.849 1.00 87.94 111 GLU A N 1
ATOM 889 C CA . GLU A 1 111 ? -15.518 10.312 -12.199 1.00 87.94 111 GLU A CA 1
ATOM 890 C C . GLU A 1 111 ? -16.123 8.903 -12.208 1.00 87.94 111 GLU A C 1
ATOM 892 O O . GLU A 1 111 ? -17.202 8.699 -11.652 1.00 87.94 111 GLU A O 1
ATOM 897 N N . GLU A 1 112 ? -15.405 7.917 -12.752 1.00 88.25 112 GLU A N 1
ATOM 898 C CA . GLU A 1 112 ? -15.841 6.514 -12.757 1.00 88.25 112 GLU A CA 1
ATOM 899 C C . GLU A 1 112 ? -15.932 5.939 -11.342 1.00 88.25 112 GLU A C 1
ATOM 901 O O . GLU A 1 112 ? -16.912 5.273 -11.009 1.00 88.25 112 GLU A O 1
ATOM 906 N N . ILE A 1 113 ? -14.957 6.249 -10.480 1.00 86.25 113 ILE A N 1
ATOM 907 C CA . ILE A 1 113 ? -14.989 5.828 -9.074 1.00 86.25 113 ILE A CA 1
ATOM 908 C C . ILE A 1 113 ? -16.222 6.406 -8.371 1.00 86.25 113 ILE A C 1
ATOM 910 O O . ILE A 1 113 ? -16.943 5.670 -7.699 1.00 86.25 113 ILE A O 1
ATOM 914 N N . LYS A 1 114 ? -16.503 7.703 -8.551 1.00 86.88 114 LYS A N 1
ATOM 915 C CA . LYS A 1 114 ? -17.689 8.342 -7.960 1.00 86.88 114 LYS A CA 1
ATOM 916 C C . LYS A 1 114 ? -18.986 7.704 -8.445 1.00 86.88 114 LYS A C 1
ATOM 918 O O . LYS A 1 114 ? -19.835 7.374 -7.624 1.00 86.88 114 LYS A O 1
ATOM 923 N N . SER A 1 115 ? -19.115 7.489 -9.753 1.00 89.81 115 SER A N 1
ATOM 924 C CA . SER A 1 115 ? -20.310 6.874 -10.333 1.00 89.81 115 SER A CA 1
ATOM 925 C C . SER A 1 115 ? -20.531 5.450 -9.814 1.00 89.81 115 SER A C 1
ATOM 927 O O . SER A 1 115 ? -21.655 5.094 -9.468 1.00 89.81 115 SER A O 1
ATOM 929 N N . MET A 1 116 ? -19.467 4.652 -9.693 1.00 87.12 116 MET A N 1
ATOM 930 C CA . MET A 1 116 ? -19.548 3.301 -9.135 1.00 87.12 116 MET A CA 1
ATOM 931 C C . MET A 1 116 ? -19.995 3.315 -7.670 1.00 87.12 116 MET A C 1
ATOM 933 O O . MET A 1 116 ? -20.807 2.486 -7.267 1.00 87.12 116 MET A O 1
ATOM 937 N N . MET A 1 117 ? -19.503 4.267 -6.876 1.00 86.94 117 MET A N 1
ATOM 938 C CA . MET A 1 117 ? -19.917 4.413 -5.481 1.00 86.94 117 MET A CA 1
ATOM 939 C C . MET A 1 117 ? -21.382 4.833 -5.339 1.00 86.94 117 MET A C 1
ATOM 941 O O . MET A 1 117 ? -22.089 4.299 -4.489 1.00 86.94 117 MET A O 1
ATOM 945 N N . GLU A 1 118 ? -21.846 5.772 -6.167 1.00 88.06 118 GLU A N 1
ATOM 946 C CA . GLU A 1 118 ? -23.252 6.192 -6.198 1.00 88.06 118 GLU A CA 1
ATOM 947 C C . GLU A 1 118 ? -24.177 5.036 -6.593 1.00 88.06 118 GLU A C 1
ATOM 949 O O . GLU A 1 118 ? -25.251 4.883 -6.012 1.00 88.06 118 GLU A O 1
ATOM 954 N N . ALA A 1 119 ? -23.748 4.203 -7.545 1.00 91.25 119 ALA A N 1
ATOM 955 C CA . ALA A 1 119 ? -24.492 3.024 -7.973 1.00 91.25 119 ALA A CA 1
ATOM 956 C C . ALA A 1 119 ? -24.525 1.912 -6.907 1.00 91.25 119 ALA A C 1
ATOM 958 O O . ALA A 1 119 ? -25.533 1.218 -6.788 1.00 91.25 119 ALA A O 1
ATOM 959 N N . GLU A 1 120 ? -23.441 1.729 -6.146 1.00 91.31 120 GLU A N 1
ATOM 960 C CA . GLU A 1 120 ? -23.358 0.729 -5.073 1.00 91.31 120 GLU A CA 1
ATOM 961 C C . GLU A 1 120 ? -24.182 1.143 -3.843 1.00 91.31 120 GLU A C 1
ATOM 963 O O . GLU A 1 120 ? -24.942 0.339 -3.307 1.00 91.31 120 GLU A O 1
ATOM 968 N N . GLY A 1 121 ? -24.092 2.412 -3.434 1.00 91.69 121 GLY A N 1
ATOM 969 C CA . GLY A 1 121 ? -24.995 3.028 -2.460 1.00 91.69 121 GLY A CA 1
ATOM 970 C C . GLY A 1 121 ? -24.808 2.630 -0.988 1.00 91.69 121 GLY A C 1
ATOM 971 O O . GLY A 1 121 ? -25.515 3.177 -0.139 1.00 91.69 121 GLY A O 1
ATOM 972 N N . SER A 1 122 ? -23.871 1.739 -0.637 1.00 92.25 122 SER A N 1
ATOM 973 C CA . SER A 1 122 ? -23.619 1.333 0.759 1.00 92.25 122 SER A CA 1
ATOM 974 C C . SER A 1 122 ? -22.654 2.254 1.503 1.00 92.25 122 SER A C 1
ATOM 976 O O . SER A 1 122 ? -22.553 2.157 2.726 1.00 92.25 122 SER A O 1
ATOM 978 N N . PHE A 1 123 ? -21.934 3.129 0.798 1.00 92.62 123 PHE A N 1
ATOM 979 C CA . PHE A 1 123 ? -20.945 4.030 1.388 1.00 92.62 123 PHE A CA 1
ATOM 980 C C . PHE A 1 123 ? -21.145 5.477 0.944 1.00 92.62 123 PHE A C 1
ATOM 982 O O . PHE A 1 123 ? -21.441 5.772 -0.212 1.00 92.62 123 PHE A O 1
ATOM 989 N N . LYS A 1 124 ? -20.898 6.404 1.868 1.00 92.69 124 LYS A N 1
ATOM 990 C CA . LYS A 1 124 ? -20.817 7.842 1.607 1.00 92.69 124 LYS A CA 1
ATOM 991 C C . LYS A 1 124 ? -19.366 8.246 1.379 1.00 92.69 124 LYS A C 1
ATOM 993 O O . LYS A 1 124 ? -18.489 7.901 2.175 1.00 92.69 124 LYS A O 1
ATOM 998 N N . LEU A 1 125 ? -19.135 9.024 0.325 1.00 92.69 125 LEU A N 1
ATOM 999 C CA . LEU A 1 125 ? -17.847 9.662 0.077 1.00 92.69 125 LEU A CA 1
ATOM 1000 C C . LEU A 1 125 ? -17.645 10.819 1.059 1.00 92.69 125 LEU A C 1
ATOM 1002 O O . LEU A 1 125 ? -18.356 11.818 0.977 1.00 92.69 125 LEU A O 1
ATOM 1006 N N . GLN A 1 126 ? -16.671 10.702 1.960 1.00 94.06 126 GLN A N 1
ATOM 1007 C CA . GLN A 1 126 ? -16.294 11.798 2.859 1.00 94.06 126 GLN A CA 1
ATOM 1008 C C . GLN A 1 126 ? -15.241 12.703 2.229 1.00 94.06 126 GLN A C 1
ATOM 1010 O O . GLN A 1 126 ? -15.348 13.924 2.298 1.00 94.06 126 GLN A O 1
ATOM 1015 N N . ASN A 1 127 ? -14.221 12.107 1.609 1.00 94.12 127 ASN A N 1
ATOM 1016 C CA . ASN A 1 127 ? -13.144 12.849 0.966 1.00 94.12 127 ASN A CA 1
ATOM 1017 C C . ASN A 1 127 ? -12.601 12.091 -0.248 1.00 94.12 127 ASN A C 1
ATOM 1019 O O . ASN A 1 127 ? -12.549 10.859 -0.244 1.00 94.12 127 ASN A O 1
ATOM 1023 N N . MET A 1 128 ? -12.175 12.838 -1.267 1.00 92.88 128 MET A N 1
ATOM 1024 C CA . MET A 1 128 ? -11.479 12.306 -2.435 1.00 92.88 128 MET A CA 1
ATOM 1025 C C . MET A 1 128 ? -10.406 13.278 -2.907 1.00 92.88 128 MET A C 1
ATOM 1027 O O . MET A 1 128 ? -10.708 14.321 -3.497 1.00 92.88 128 MET A O 1
ATOM 1031 N N . GLU A 1 129 ? -9.156 12.882 -2.722 1.00 94.12 129 GLU A N 1
ATOM 1032 C CA . GLU A 1 129 ? -7.988 13.649 -3.130 1.00 94.12 129 GLU A CA 1
ATOM 1033 C C . GLU A 1 129 ? -7.302 12.974 -4.308 1.00 94.12 129 GLU A C 1
ATOM 1035 O O . GLU A 1 129 ? -7.159 11.753 -4.349 1.00 94.12 129 GLU A O 1
ATOM 1040 N N . VAL A 1 130 ? -6.890 13.788 -5.277 1.00 91.88 130 VAL A N 1
ATOM 1041 C CA . VAL A 1 130 ? -6.115 13.345 -6.434 1.00 91.88 130 VAL A CA 1
ATOM 1042 C C . VAL A 1 130 ? -4.878 14.215 -6.504 1.00 91.88 130 VAL A C 1
ATOM 1044 O O . VAL A 1 130 ? -4.991 15.441 -6.556 1.00 91.88 130 VAL 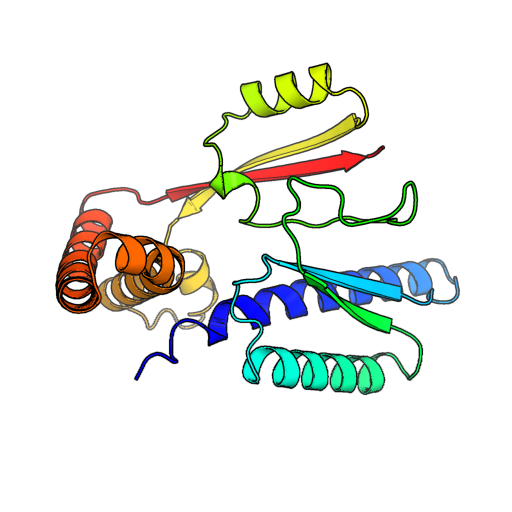A O 1
ATOM 1047 N N . PHE A 1 131 ? -3.707 13.593 -6.498 1.00 93.00 131 PHE A N 1
ATOM 1048 C CA . PHE A 1 131 ? -2.443 14.312 -6.563 1.00 93.00 131 PHE A CA 1
ATOM 1049 C C . PHE A 1 131 ? -1.408 13.537 -7.368 1.00 93.00 131 PHE A C 1
ATOM 1051 O O . PHE A 1 131 ? -1.461 12.314 -7.488 1.00 93.00 131 PHE A O 1
ATOM 1058 N N . ASN A 1 132 ? -0.457 14.277 -7.927 1.00 93.31 132 ASN A N 1
ATOM 1059 C CA . ASN A 1 132 ? 0.655 13.710 -8.673 1.00 93.31 132 ASN A CA 1
ATOM 1060 C C . ASN A 1 132 ? 1.862 13.566 -7.750 1.00 93.31 132 ASN A C 1
ATOM 1062 O O . ASN A 1 132 ? 2.153 14.475 -6.974 1.00 93.31 132 ASN A O 1
ATOM 1066 N N . MET A 1 133 ? 2.567 12.449 -7.865 1.00 92.69 133 MET A N 1
ATOM 1067 C CA . MET A 1 133 ? 3.805 12.173 -7.140 1.00 92.69 133 MET A CA 1
ATOM 1068 C C . MET A 1 133 ? 4.884 11.803 -8.150 1.00 92.69 133 MET A C 1
ATOM 1070 O O . MET A 1 133 ? 4.618 10.969 -9.015 1.00 92.69 133 MET A O 1
ATOM 1074 N N . ASP A 1 134 ? 6.074 12.400 -8.074 1.00 93.44 134 ASP A N 1
ATOM 1075 C CA . ASP A 1 134 ? 7.162 11.997 -8.973 1.00 93.44 134 ASP A CA 1
ATOM 1076 C C . ASP A 1 134 ? 7.579 10.554 -8.666 1.00 93.44 134 ASP A C 1
ATOM 1078 O O . ASP A 1 134 ? 7.527 10.110 -7.516 1.00 93.44 134 ASP A O 1
ATOM 1082 N N . TRP A 1 135 ? 8.024 9.815 -9.686 1.00 93.44 135 TRP A N 1
ATOM 1083 C CA . TRP A 1 135 ? 8.431 8.419 -9.501 1.00 93.44 135 TRP A CA 1
ATOM 1084 C C . TRP A 1 135 ? 9.520 8.245 -8.441 1.00 93.44 135 TRP A C 1
ATOM 1086 O O . TRP A 1 135 ? 9.518 7.237 -7.750 1.00 93.44 135 TRP A O 1
ATOM 1096 N N . ASP A 1 136 ? 10.427 9.210 -8.286 1.00 92.81 136 ASP A N 1
ATOM 1097 C CA . ASP A 1 136 ? 11.542 9.157 -7.337 1.00 92.81 136 ASP A CA 1
ATOM 1098 C C . ASP A 1 136 ? 11.303 9.966 -6.048 1.00 92.81 136 ASP A C 1
ATOM 1100 O O . ASP A 1 136 ? 12.238 10.142 -5.263 1.00 92.81 136 ASP A O 1
ATOM 1104 N N . ASP A 1 137 ? 10.081 10.448 -5.784 1.00 91.31 137 ASP A N 1
ATOM 1105 C CA . ASP A 1 137 ? 9.791 11.281 -4.604 1.00 91.31 137 ASP A CA 1
ATOM 1106 C C . ASP A 1 137 ? 10.067 10.558 -3.281 1.00 91.31 137 ASP A C 1
ATOM 1108 O O . ASP A 1 137 ? 10.636 11.149 -2.359 1.00 91.31 137 ASP A O 1
ATOM 1112 N N . TYR A 1 138 ? 9.697 9.279 -3.167 1.00 87.06 138 TYR A N 1
ATOM 1113 C CA . TYR A 1 138 ? 9.971 8.495 -1.956 1.00 87.06 138 TYR A CA 1
ATOM 1114 C C . TYR A 1 138 ? 11.479 8.288 -1.749 1.00 87.06 138 TYR A C 1
ATOM 1116 O O . TYR A 1 138 ? 11.956 8.349 -0.615 1.00 87.06 138 TYR A O 1
ATOM 1124 N N . ILE A 1 139 ? 12.240 8.138 -2.838 1.00 90.38 139 ILE A N 1
ATOM 1125 C CA . ILE A 1 139 ? 13.698 7.988 -2.797 1.00 90.38 139 ILE A CA 1
ATOM 1126 C C . ILE A 1 139 ? 14.344 9.294 -2.344 1.00 90.38 139 ILE A C 1
ATOM 1128 O O . ILE A 1 139 ? 15.158 9.286 -1.426 1.00 90.38 139 ILE A O 1
ATOM 1132 N N . LYS A 1 140 ? 13.946 10.427 -2.937 1.00 90.00 140 LYS A N 1
ATOM 1133 C CA . LYS A 1 140 ? 14.433 11.762 -2.554 1.00 90.00 140 LYS A CA 1
ATOM 1134 C C . LYS A 1 140 ? 14.167 12.059 -1.075 1.00 90.00 140 LYS A C 1
ATOM 1136 O O . LYS A 1 140 ? 15.017 12.635 -0.407 1.00 90.00 140 LYS A O 1
ATOM 1141 N N . LYS A 1 141 ? 13.000 11.661 -0.554 1.00 87.94 141 LYS A N 1
ATOM 1142 C CA . LYS A 1 141 ? 12.645 11.841 0.865 1.00 87.94 141 LYS A CA 1
ATOM 1143 C C . LYS A 1 141 ? 13.484 10.966 1.797 1.00 87.94 141 LYS A C 1
ATOM 1145 O O . LYS A 1 141 ? 13.865 11.427 2.870 1.00 87.94 141 LYS A O 1
ATOM 1150 N N . ALA A 1 142 ? 13.769 9.725 1.402 1.00 86.50 142 ALA A N 1
ATOM 1151 C CA . ALA A 1 142 ? 14.614 8.820 2.178 1.00 86.50 142 ALA A CA 1
ATOM 1152 C C . ALA A 1 142 ? 16.098 9.236 2.141 1.00 86.50 142 ALA A C 1
ATOM 1154 O O . ALA A 1 142 ? 16.811 9.123 3.140 1.00 86.50 142 ALA A O 1
ATOM 1155 N N . ASP A 1 143 ? 16.559 9.775 1.012 1.00 90.19 143 ASP A N 1
ATOM 1156 C CA . ASP A 1 143 ? 17.912 10.289 0.817 1.00 90.19 143 ASP A CA 1
ATOM 1157 C C . ASP A 1 143 ? 18.063 11.718 1.359 1.00 90.19 143 ASP A C 1
ATOM 1159 O O . ASP A 1 143 ? 18.294 12.687 0.638 1.00 90.19 143 ASP A O 1
ATOM 1163 N N . THR A 1 144 ? 17.956 11.847 2.682 1.00 84.69 144 THR A N 1
ATOM 1164 C CA . THR A 1 144 ? 18.051 13.130 3.408 1.00 84.69 144 THR A CA 1
ATOM 1165 C C . THR A 1 144 ? 19.337 13.917 3.132 1.00 84.69 144 THR A C 1
ATOM 1167 O O . THR A 1 144 ? 19.373 15.131 3.327 1.00 84.69 144 THR A O 1
ATOM 1170 N N . LYS A 1 145 ? 20.395 13.238 2.672 1.00 88.00 145 LYS A N 1
ATOM 1171 C CA . LYS A 1 145 ? 21.693 13.831 2.326 1.00 88.00 145 LYS A CA 1
ATOM 1172 C C . LYS A 1 145 ? 21.857 14.100 0.825 1.00 88.00 145 LYS A C 1
ATOM 1174 O O . LYS A 1 145 ? 22.900 14.619 0.441 1.00 88.00 145 LYS A O 1
ATOM 1179 N N . GLN A 1 146 ? 20.855 13.766 0.007 1.00 80.44 146 GLN A N 1
ATOM 1180 C CA . GLN A 1 146 ? 20.827 13.946 -1.450 1.00 80.44 146 GLN A CA 1
ATOM 1181 C C . GLN A 1 146 ? 22.080 13.396 -2.149 1.00 80.44 146 GLN A C 1
ATOM 1183 O O . GLN A 1 146 ? 22.658 14.027 -3.032 1.00 80.44 146 GLN A O 1
ATOM 1188 N N . VAL A 1 147 ? 22.536 12.224 -1.708 1.00 85.38 147 VAL A N 1
ATOM 1189 C CA . VAL A 1 147 ? 23.752 11.573 -2.215 1.00 85.38 147 VAL A CA 1
ATOM 1190 C C . VAL A 1 147 ? 23.471 10.787 -3.498 1.00 85.38 147 VAL A C 1
ATOM 1192 O O . VAL A 1 147 ? 24.385 10.510 -4.274 1.00 85.38 147 VAL A O 1
ATOM 1195 N N . LEU A 1 148 ? 22.222 10.387 -3.729 1.00 89.94 148 LEU A N 1
ATOM 1196 C CA . LEU A 1 148 ? 21.838 9.542 -4.848 1.00 89.94 148 LEU A CA 1
ATOM 1197 C C . LEU A 1 148 ? 21.684 10.362 -6.127 1.00 89.94 148 LEU A C 1
ATOM 1199 O O . LEU A 1 148 ? 20.747 11.150 -6.287 1.00 89.94 148 LEU A O 1
ATOM 1203 N N . ASP A 1 149 ? 22.571 10.098 -7.085 1.00 91.62 149 ASP A N 1
ATOM 1204 C CA . ASP A 1 149 ? 22.406 10.551 -8.460 1.00 91.62 149 ASP A CA 1
ATOM 1205 C C . ASP A 1 149 ? 21.155 9.939 -9.119 1.00 91.62 149 ASP A C 1
ATOM 1207 O O . ASP A 1 149 ? 20.535 8.989 -8.629 1.00 91.62 149 ASP A O 1
ATOM 1211 N N . LYS A 1 150 ? 20.756 10.514 -10.253 1.00 90.81 150 LYS A N 1
ATOM 1212 C CA . LYS A 1 150 ? 19.538 10.108 -10.958 1.00 90.81 150 LYS A CA 1
ATOM 1213 C C . LYS A 1 150 ? 19.613 8.676 -11.497 1.00 90.81 150 LYS A C 1
ATOM 1215 O O . LYS A 1 150 ? 18.598 7.987 -11.490 1.00 90.81 150 LYS A O 1
ATOM 1220 N N . THR A 1 151 ? 20.796 8.203 -11.881 1.00 92.06 151 THR A N 1
ATOM 1221 C CA . THR A 1 151 ? 21.027 6.831 -12.358 1.00 92.06 151 THR A CA 1
ATOM 1222 C C . THR A 1 151 ? 20.741 5.801 -11.266 1.00 92.06 151 THR A C 1
ATOM 1224 O O . THR A 1 151 ? 20.061 4.800 -11.506 1.00 92.06 151 THR A O 1
ATOM 1227 N N . ARG A 1 152 ? 21.185 6.061 -10.032 1.00 92.50 152 ARG A N 1
ATOM 1228 C CA . ARG A 1 152 ? 20.875 5.219 -8.870 1.00 92.50 152 ARG A CA 1
ATOM 1229 C C . ARG A 1 152 ? 19.383 5.213 -8.569 1.00 92.50 152 ARG A C 1
ATOM 1231 O O . ARG A 1 152 ? 18.829 4.141 -8.341 1.00 92.50 152 ARG A O 1
ATOM 1238 N N . ARG A 1 153 ? 18.718 6.373 -8.625 1.00 93.12 153 ARG A N 1
ATOM 1239 C CA . ARG A 1 153 ? 17.263 6.453 -8.400 1.00 93.12 153 ARG A CA 1
ATOM 1240 C C . ARG A 1 153 ? 16.471 5.700 -9.472 1.00 93.12 153 ARG A C 1
ATOM 1242 O O . ARG A 1 153 ? 15.582 4.932 -9.124 1.00 93.12 153 ARG A O 1
ATOM 1249 N N . ALA A 1 154 ? 16.844 5.834 -10.745 1.00 93.25 154 ALA A N 1
ATOM 1250 C CA . ALA A 1 154 ? 16.256 5.064 -11.843 1.00 93.25 154 ALA A CA 1
ATOM 1251 C C . ALA A 1 154 ? 16.433 3.549 -11.641 1.00 93.25 154 ALA A C 1
ATOM 1253 O O . ALA A 1 154 ? 15.490 2.779 -11.801 1.00 93.25 154 ALA A O 1
ATOM 1254 N N . THR A 1 155 ? 17.621 3.123 -11.198 1.00 91.94 155 THR A N 1
ATOM 1255 C CA . THR A 1 155 ? 17.898 1.713 -10.885 1.00 91.94 155 THR A CA 1
ATOM 1256 C C . THR A 1 155 ? 17.008 1.193 -9.754 1.00 91.94 155 THR A C 1
ATOM 1258 O O . THR A 1 155 ? 16.518 0.067 -9.833 1.00 91.94 155 THR A O 1
ATOM 1261 N N . MET A 1 156 ? 16.786 1.997 -8.710 1.00 91.62 156 MET A N 1
ATOM 1262 C CA . MET A 1 156 ? 15.880 1.649 -7.610 1.00 91.62 156 MET A CA 1
ATOM 1263 C C . MET A 1 156 ? 14.435 1.512 -8.103 1.00 91.62 156 MET A C 1
ATOM 1265 O O . MET A 1 156 ? 13.830 0.472 -7.870 1.00 91.62 156 MET A O 1
ATOM 1269 N N . ILE A 1 157 ? 13.928 2.479 -8.875 1.00 91.94 157 ILE A N 1
ATOM 1270 C CA . ILE A 1 157 ? 12.578 2.419 -9.466 1.00 91.94 157 ILE A CA 1
ATOM 1271 C C . ILE A 1 157 ? 12.402 1.161 -10.323 1.00 91.94 157 ILE A C 1
ATOM 1273 O O . ILE A 1 157 ? 11.405 0.453 -10.202 1.00 91.94 157 ILE A O 1
ATOM 1277 N N . ALA A 1 158 ? 13.377 0.850 -11.179 1.00 91.88 158 ALA A N 1
ATOM 1278 C CA . ALA A 1 158 ? 13.313 -0.329 -12.033 1.00 91.88 158 ALA A CA 1
ATOM 1279 C C . ALA A 1 158 ? 13.298 -1.639 -11.227 1.00 91.88 158 ALA A C 1
ATOM 1281 O O . ALA A 1 158 ? 12.600 -2.581 -11.601 1.00 91.88 158 ALA A O 1
ATOM 1282 N N . ASN A 1 159 ? 14.035 -1.703 -10.113 1.00 88.88 159 ASN A N 1
ATOM 1283 C CA . ASN A 1 159 ? 13.991 -2.849 -9.206 1.00 88.88 159 ASN A CA 1
ATOM 1284 C C . ASN A 1 159 ? 12.642 -2.955 -8.475 1.00 88.88 159 ASN A C 1
ATOM 1286 O O . ASN A 1 159 ? 12.149 -4.067 -8.307 1.00 88.88 159 ASN A O 1
ATOM 1290 N N . ASP A 1 160 ? 12.032 -1.835 -8.085 1.00 86.81 160 ASP A N 1
ATOM 1291 C CA . ASP A 1 160 ? 10.719 -1.832 -7.429 1.00 86.81 160 ASP A CA 1
ATOM 1292 C C . ASP A 1 160 ? 9.619 -2.298 -8.395 1.00 86.81 160 ASP A C 1
ATOM 1294 O O . ASP A 1 160 ? 8.790 -3.138 -8.048 1.00 86.81 160 ASP A O 1
ATOM 1298 N N . ILE A 1 161 ? 9.660 -1.849 -9.653 1.00 88.00 161 ILE A N 1
ATOM 1299 C CA . ILE A 1 161 ? 8.757 -2.340 -10.706 1.00 88.00 161 ILE A CA 1
ATOM 1300 C C . ILE A 1 161 ? 9.007 -3.826 -10.988 1.00 88.00 161 ILE A C 1
ATOM 1302 O O . ILE A 1 161 ? 8.044 -4.582 -11.141 1.00 88.00 161 ILE A O 1
ATOM 1306 N N . LYS A 1 162 ? 10.277 -4.269 -11.009 1.00 87.56 162 LYS A N 1
ATOM 1307 C CA . LYS A 1 162 ? 10.620 -5.696 -11.109 1.00 87.56 162 LYS A CA 1
ATOM 1308 C C . LYS A 1 162 ? 9.964 -6.487 -9.989 1.00 87.56 162 LYS A C 1
ATOM 1310 O O . LYS A 1 162 ? 9.258 -7.444 -10.273 1.00 87.56 162 LYS A O 1
ATOM 1315 N N . ALA A 1 163 ? 10.124 -6.051 -8.744 1.00 83.69 163 ALA A N 1
ATOM 1316 C CA . ALA A 1 163 ? 9.567 -6.735 -7.584 1.00 83.69 163 ALA A CA 1
ATOM 1317 C C . ALA A 1 163 ? 8.045 -6.931 -7.669 1.00 83.69 163 ALA A C 1
ATOM 1319 O O . ALA A 1 163 ? 7.527 -7.959 -7.239 1.00 83.69 163 ALA A O 1
ATOM 1320 N N . VAL A 1 164 ? 7.343 -5.956 -8.248 1.00 81.31 164 VAL A N 1
ATOM 1321 C CA . VAL A 1 164 ? 5.886 -5.969 -8.414 1.00 81.31 164 VAL A CA 1
ATOM 1322 C C . VAL A 1 164 ? 5.440 -6.832 -9.602 1.00 81.31 164 VAL A C 1
ATOM 1324 O O . VAL A 1 164 ? 4.448 -7.552 -9.501 1.00 81.31 164 VAL A O 1
ATOM 1327 N N . GLY A 1 165 ? 6.138 -6.750 -10.738 1.00 81.81 165 GLY A N 1
ATOM 1328 C CA . GLY A 1 165 ? 5.704 -7.357 -12.001 1.00 81.81 165 GLY A CA 1
ATOM 1329 C C . GLY A 1 165 ? 6.313 -8.722 -12.325 1.00 81.81 165 GLY A C 1
ATOM 1330 O O . GLY A 1 165 ? 5.741 -9.457 -13.128 1.00 81.81 165 GLY A O 1
ATOM 1331 N N . GLU A 1 166 ? 7.451 -9.076 -11.723 1.00 84.56 166 GLU A N 1
ATOM 1332 C CA . GLU A 1 166 ? 8.240 -10.264 -12.079 1.00 84.56 166 GLU A CA 1
ATOM 1333 C C . GLU A 1 166 ? 7.419 -11.550 -12.006 1.00 84.56 166 GLU A C 1
ATOM 1335 O O . GLU A 1 166 ? 7.365 -12.279 -12.989 1.00 84.56 166 GLU A O 1
ATOM 1340 N N . SER A 1 167 ? 6.690 -11.784 -10.911 1.00 78.50 167 SER A N 1
ATOM 1341 C CA . SER A 1 167 ? 5.877 -12.998 -10.743 1.00 78.50 167 SER A CA 1
ATOM 1342 C C . SER A 1 167 ? 4.780 -13.143 -11.802 1.00 78.50 167 SER A C 1
ATOM 1344 O O . SER A 1 167 ? 4.420 -14.253 -12.189 1.00 78.50 167 SER A O 1
ATOM 1346 N N . SER A 1 168 ? 4.238 -12.029 -12.293 1.00 78.31 168 SER A N 1
ATOM 1347 C CA . SER A 1 168 ? 3.215 -12.048 -13.340 1.00 78.31 168 SER A CA 1
ATOM 1348 C C . SER A 1 168 ? 3.831 -12.309 -14.714 1.00 78.31 168 SER A C 1
ATOM 1350 O O . SER A 1 168 ? 3.296 -13.103 -15.487 1.00 78.31 168 SER A O 1
ATOM 1352 N N . LEU A 1 169 ? 4.966 -11.666 -15.005 1.00 83.19 169 LEU A N 1
ATOM 1353 C CA . LEU A 1 169 ? 5.665 -11.785 -16.284 1.00 83.19 169 LEU A CA 1
ATOM 1354 C C . LEU A 1 169 ? 6.323 -13.152 -16.460 1.00 83.19 169 LEU A C 1
ATOM 1356 O O . LEU A 1 169 ? 6.272 -13.709 -17.553 1.00 83.19 169 LEU A O 1
ATOM 1360 N N . ASP A 1 170 ? 6.892 -13.704 -15.394 1.00 82.12 170 ASP A N 1
ATOM 1361 C CA . ASP A 1 170 ? 7.575 -14.995 -15.408 1.00 82.12 170 ASP A CA 1
ATOM 1362 C C . ASP A 1 170 ? 6.633 -16.126 -15.842 1.00 82.12 170 ASP A C 1
ATOM 1364 O O . ASP A 1 170 ? 6.915 -16.870 -16.779 1.00 82.12 170 ASP A O 1
ATOM 1368 N N . ASN A 1 171 ? 5.413 -16.133 -15.295 1.00 79.00 171 ASN A N 1
ATOM 1369 C CA . ASN A 1 171 ? 4.354 -17.067 -15.686 1.00 79.00 171 ASN A CA 1
ATOM 1370 C C . ASN A 1 171 ? 3.976 -17.008 -17.182 1.00 79.00 171 ASN A C 1
ATOM 1372 O O . ASN A 1 171 ? 3.359 -17.945 -17.685 1.00 79.00 171 ASN A O 1
ATOM 1376 N N . HIS A 1 172 ? 4.284 -15.911 -17.884 1.00 84.00 172 HIS A N 1
ATOM 1377 C CA . HIS A 1 172 ? 3.898 -15.694 -19.285 1.00 84.00 172 HIS A CA 1
ATOM 1378 C C . HIS A 1 172 ? 5.075 -15.805 -20.261 1.00 84.00 172 HIS A C 1
ATOM 1380 O O . HIS A 1 172 ? 4.874 -16.200 -21.408 1.00 84.00 172 HIS A O 1
ATOM 1386 N N . LEU A 1 173 ? 6.281 -15.423 -19.834 1.00 85.12 173 LEU A N 1
ATOM 1387 C CA . LEU A 1 173 ? 7.463 -15.289 -20.691 1.00 85.12 173 LEU A CA 1
ATOM 1388 C C . LEU A 1 173 ? 8.542 -16.343 -20.401 1.00 85.12 173 LEU A C 1
ATOM 1390 O O . LEU A 1 173 ? 9.353 -16.617 -21.282 1.00 85.12 173 LEU A O 1
ATOM 1394 N N . GLY A 1 174 ? 8.528 -16.951 -19.212 1.00 80.62 174 GLY A N 1
ATOM 1395 C CA . GLY A 1 174 ? 9.538 -17.895 -18.739 1.00 80.62 174 GLY A CA 1
ATOM 1396 C C . GLY A 1 174 ? 10.778 -17.226 -18.131 1.00 80.62 174 GLY A C 1
ATOM 1397 O O . GLY A 1 174 ? 11.208 -16.154 -18.571 1.00 80.62 174 GLY A O 1
ATOM 1398 N N . GLU A 1 175 ? 11.374 -17.907 -17.146 1.00 78.81 175 GLU A N 1
ATOM 1399 C CA . GLU A 1 175 ? 12.466 -17.395 -16.301 1.00 78.81 175 GLU A CA 1
ATOM 1400 C C . GLU A 1 175 ? 13.681 -16.907 -17.112 1.00 78.81 175 GLU A C 1
ATOM 1402 O O . GLU A 1 175 ? 14.276 -15.877 -16.789 1.00 78.81 175 GLU A O 1
ATOM 1407 N N . ASP A 1 176 ? 14.006 -17.588 -18.218 1.00 83.31 176 ASP A N 1
ATOM 1408 C CA . ASP A 1 176 ? 15.190 -17.314 -19.046 1.00 83.31 176 ASP A CA 1
ATOM 1409 C C . ASP A 1 176 ? 15.184 -15.915 -19.698 1.00 83.31 176 ASP A C 1
ATOM 1411 O O . ASP A 1 176 ? 16.236 -15.399 -20.084 1.00 83.31 176 ASP A O 1
ATOM 1415 N N . ILE A 1 177 ? 14.009 -15.288 -19.843 1.00 87.12 177 ILE A N 1
ATOM 1416 C CA . ILE A 1 177 ? 13.846 -13.985 -20.514 1.00 87.12 177 ILE A CA 1
ATOM 1417 C C . ILE A 1 177 ? 13.795 -12.831 -19.507 1.00 87.12 177 ILE A C 1
ATOM 1419 O O . ILE A 1 177 ? 14.209 -11.711 -19.819 1.00 87.12 177 ILE A O 1
ATOM 1423 N N . ILE A 1 178 ? 13.299 -13.088 -18.296 1.00 86.75 178 ILE A N 1
ATOM 1424 C CA . ILE A 1 178 ? 12.992 -12.062 -17.293 1.00 86.75 178 ILE A CA 1
ATOM 1425 C C . ILE A 1 178 ? 14.232 -11.258 -16.898 1.00 86.75 178 ILE A C 1
ATOM 1427 O O . ILE A 1 178 ? 14.165 -10.031 -16.785 1.00 86.75 178 ILE A O 1
ATOM 1431 N N . ASP A 1 179 ? 15.378 -11.914 -16.738 1.00 86.75 179 ASP A N 1
ATOM 1432 C CA . ASP A 1 179 ? 16.603 -11.226 -16.337 1.00 86.75 179 ASP A CA 1
ATOM 1433 C C . ASP A 1 179 ? 17.144 -10.288 -17.426 1.00 86.75 179 ASP A C 1
ATOM 1435 O O . ASP A 1 179 ? 17.503 -9.147 -17.115 1.00 86.75 179 ASP A O 1
ATOM 1439 N N . ASP A 1 180 ? 17.148 -10.702 -18.701 1.00 89.75 180 ASP A N 1
ATOM 1440 C CA . ASP A 1 180 ? 17.556 -9.809 -19.797 1.00 89.75 180 ASP A CA 1
ATOM 1441 C C . ASP A 1 180 ? 16.536 -8.684 -20.019 1.00 89.75 180 ASP A C 1
ATOM 1443 O O . ASP A 1 180 ? 16.926 -7.537 -20.253 1.00 89.75 180 ASP A O 1
ATOM 1447 N N . LEU A 1 181 ? 15.238 -8.977 -19.877 1.00 91.38 181 LEU A N 1
ATOM 1448 C CA . LEU A 1 181 ? 14.171 -7.980 -19.958 1.00 91.38 181 LEU A CA 1
ATOM 1449 C C . LEU A 1 181 ? 14.379 -6.870 -18.923 1.00 91.38 181 LEU A C 1
ATOM 1451 O O . LEU A 1 181 ? 14.439 -5.695 -19.284 1.00 91.38 181 LEU A O 1
ATOM 1455 N N . PHE A 1 182 ? 14.540 -7.224 -17.645 1.00 89.69 182 PHE A N 1
ATOM 1456 C CA . PHE A 1 182 ? 14.723 -6.227 -16.591 1.00 89.69 182 PHE A CA 1
ATOM 1457 C C . PHE A 1 182 ? 16.088 -5.539 -16.632 1.00 89.69 182 PHE A C 1
ATOM 1459 O O . PHE A 1 182 ? 16.222 -4.423 -16.124 1.00 89.69 182 PHE A O 1
ATOM 1466 N N . ARG A 1 183 ? 17.101 -6.158 -17.252 1.00 89.81 183 ARG A N 1
ATOM 1467 C CA . ARG A 1 183 ? 18.368 -5.484 -17.551 1.00 89.81 183 ARG A CA 1
ATOM 1468 C C . ARG A 1 183 ? 18.151 -4.325 -18.526 1.00 89.81 183 ARG A C 1
ATOM 1470 O O . ARG A 1 183 ? 18.591 -3.223 -18.223 1.00 89.81 183 ARG A O 1
ATOM 1477 N N . ARG A 1 1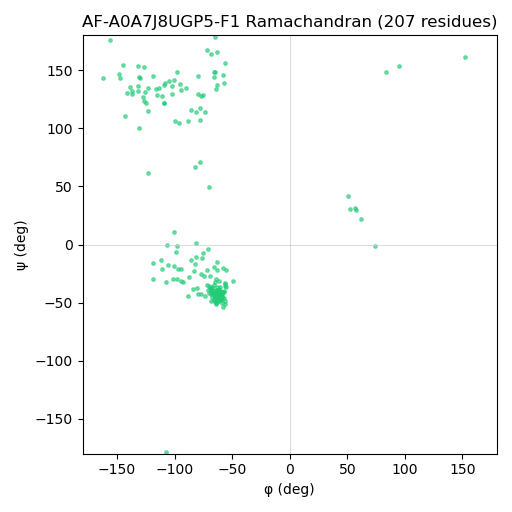84 ? 17.449 -4.550 -19.643 1.00 92.62 184 ARG A N 1
ATOM 1478 C CA . ARG A 1 184 ? 17.133 -3.495 -20.630 1.00 92.62 184 ARG A CA 1
ATOM 1479 C C . ARG A 1 184 ? 16.167 -2.456 -20.066 1.00 92.62 184 ARG A C 1
ATOM 1481 O O . ARG A 1 184 ? 16.396 -1.265 -20.207 1.00 92.62 184 ARG A O 1
ATOM 1488 N N . PHE A 1 185 ? 15.159 -2.903 -19.318 1.00 92.38 185 PHE A N 1
ATOM 1489 C CA . PHE A 1 185 ? 14.180 -2.018 -18.686 1.00 92.38 185 PHE A CA 1
ATOM 1490 C C . PHE A 1 185 ? 14.822 -0.961 -17.772 1.00 92.38 185 PHE A C 1
ATOM 1492 O O . PHE A 1 185 ? 14.335 0.160 -17.686 1.00 92.38 185 PHE A O 1
ATOM 1499 N N . LYS A 1 186 ? 15.931 -1.284 -17.093 1.00 91.31 186 LYS A N 1
ATOM 1500 C CA . LYS A 1 186 ? 16.678 -0.307 -16.279 1.00 91.31 186 LYS A CA 1
ATOM 1501 C C . LYS A 1 186 ? 17.235 0.850 -17.105 1.00 91.31 186 LYS A C 1
ATOM 1503 O O . LYS A 1 186 ? 17.208 1.985 -16.632 1.00 91.31 186 LYS A O 1
ATOM 1508 N N . GLU A 1 187 ? 17.747 0.550 -18.296 1.00 90.88 187 GLU A N 1
ATOM 1509 C CA . GLU A 1 187 ? 18.262 1.545 -19.241 1.00 90.88 187 GLU A CA 1
ATOM 1510 C C . GLU A 1 187 ? 17.098 2.432 -19.719 1.00 90.88 187 GLU A C 1
ATOM 1512 O O . GLU A 1 187 ? 17.163 3.655 -19.588 1.00 90.88 187 GLU A O 1
ATOM 1517 N N . ASP A 1 188 ? 15.972 1.816 -20.097 1.00 94.06 188 ASP A N 1
ATOM 1518 C CA . ASP A 1 188 ? 14.766 2.528 -20.539 1.00 94.06 188 ASP A CA 1
ATOM 1519 C C . ASP A 1 188 ? 14.186 3.456 -19.456 1.00 94.06 188 ASP A C 1
ATOM 1521 O O . ASP A 1 188 ? 13.793 4.587 -19.747 1.00 94.06 188 ASP A O 1
ATOM 1525 N N . VAL A 1 189 ? 14.134 3.012 -18.192 1.00 94.31 189 VAL A N 1
ATOM 1526 C CA . VAL A 1 189 ? 13.641 3.838 -17.072 1.00 94.31 189 VAL A CA 1
ATOM 1527 C C . VAL A 1 189 ? 14.495 5.093 -16.912 1.00 94.31 189 VAL A C 1
ATOM 1529 O O . VAL A 1 189 ? 13.950 6.179 -16.710 1.00 94.31 189 VAL A O 1
ATOM 1532 N N . PHE A 1 190 ? 15.819 4.967 -17.008 1.00 94.06 190 PHE A N 1
ATOM 1533 C CA . PHE A 1 190 ? 16.714 6.114 -16.902 1.00 94.06 190 PHE A CA 1
ATOM 1534 C C . PHE A 1 190 ? 16.496 7.110 -18.049 1.00 94.06 190 PHE A C 1
ATOM 1536 O O . PHE A 1 190 ? 16.253 8.291 -17.788 1.00 94.06 190 PHE A O 1
ATOM 1543 N N . ASP A 1 191 ? 16.502 6.633 -19.294 1.00 94.81 191 ASP A N 1
ATOM 1544 C CA . ASP A 1 191 ? 16.309 7.474 -20.480 1.00 94.81 191 ASP A CA 1
ATOM 1545 C C . ASP A 1 191 ? 14.937 8.168 -20.471 1.00 94.81 191 ASP A C 1
ATOM 1547 O O . ASP A 1 191 ? 14.804 9.353 -20.807 1.00 94.81 191 ASP A O 1
ATOM 1551 N N . TYR A 1 192 ? 13.902 7.460 -20.013 1.00 94.75 192 TYR A N 1
ATOM 1552 C CA . TYR A 1 192 ? 12.565 8.021 -19.860 1.00 94.75 192 TYR A CA 1
ATOM 1553 C C . TYR A 1 192 ? 12.536 9.120 -18.790 1.00 94.75 192 TYR A C 1
ATOM 1555 O O . TYR A 1 192 ? 11.979 10.194 -19.021 1.00 94.75 192 TYR A O 1
ATOM 1563 N N . MET A 1 193 ? 13.204 8.911 -17.651 1.00 94.38 193 MET A N 1
ATOM 1564 C CA . MET A 1 193 ? 13.344 9.935 -16.612 1.00 94.38 193 MET A CA 1
ATOM 1565 C C . MET A 1 193 ? 14.145 11.163 -17.074 1.00 94.38 193 MET A C 1
ATOM 1567 O O . MET A 1 193 ? 13.920 12.255 -16.549 1.00 94.38 193 MET A O 1
ATOM 1571 N N . GLU A 1 194 ? 15.099 11.028 -18.001 1.00 93.38 194 GLU A N 1
ATOM 1572 C CA . GLU A 1 194 ? 15.833 12.158 -18.604 1.00 93.38 194 GLU A CA 1
ATOM 1573 C C . GLU A 1 194 ? 14.950 13.022 -19.500 1.00 93.38 194 GLU A C 1
ATOM 1575 O O . GLU A 1 194 ? 15.062 14.248 -19.498 1.00 93.38 194 GLU A O 1
ATOM 1580 N N . THR A 1 195 ? 14.048 12.387 -20.237 1.00 94.50 195 THR A N 1
ATOM 1581 C CA . THR A 1 195 ? 13.304 13.036 -21.318 1.00 94.50 195 THR A CA 1
ATOM 1582 C C . THR A 1 195 ? 11.883 13.441 -20.929 1.00 94.50 195 THR A C 1
ATOM 1584 O O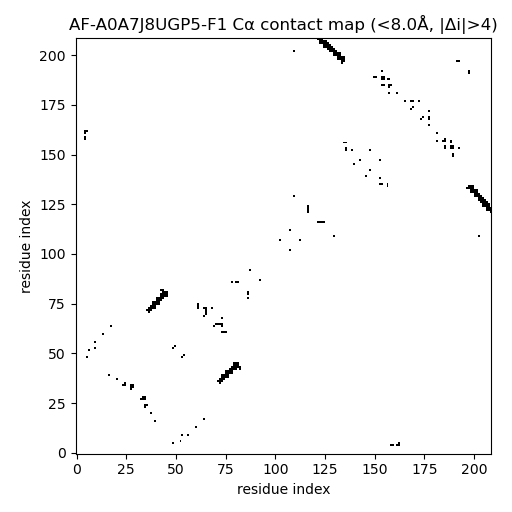 . THR A 1 195 ? 11.298 14.306 -21.582 1.00 94.50 195 THR A O 1
ATOM 1587 N N . HIS A 1 196 ? 11.325 12.866 -19.859 1.00 94.25 196 HIS A N 1
ATOM 1588 C CA . HIS A 1 196 ? 9.928 13.051 -19.472 1.00 94.25 196 HIS A CA 1
ATOM 1589 C C . HIS A 1 196 ? 9.751 13.387 -17.993 1.00 94.25 196 HIS A C 1
ATOM 1591 O O . HIS A 1 196 ? 10.504 12.971 -17.110 1.00 94.25 196 HIS A 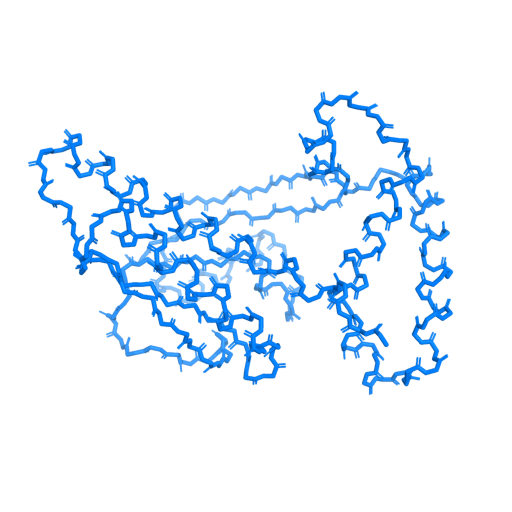O 1
ATOM 1597 N N . LYS A 1 197 ? 8.650 14.087 -17.702 1.00 92.12 197 LYS A N 1
ATOM 1598 C CA . LYS A 1 197 ? 8.166 14.247 -16.333 1.00 92.12 197 LYS A CA 1
ATOM 1599 C C . LYS A 1 197 ? 7.448 12.968 -15.896 1.00 92.12 197 LYS A C 1
ATOM 1601 O O . LYS A 1 197 ? 6.335 12.691 -16.337 1.00 92.12 197 LYS A O 1
ATOM 1606 N N . CYS A 1 198 ? 8.091 12.202 -15.025 1.00 92.94 198 CYS A N 1
ATOM 1607 C CA . CYS A 1 198 ? 7.626 10.884 -14.607 1.00 92.94 198 CYS A CA 1
ATOM 1608 C C . CYS A 1 198 ? 6.835 10.974 -13.299 1.00 92.94 198 CYS A C 1
ATOM 1610 O O . CYS A 1 198 ? 7.431 11.160 -12.239 1.00 92.94 198 CYS A O 1
ATOM 1612 N N . GLN A 1 199 ? 5.502 10.866 -13.371 1.00 93.44 199 GLN A N 1
ATOM 1613 C CA . GLN A 1 199 ? 4.626 10.985 -12.201 1.00 93.44 199 GLN A CA 1
ATOM 1614 C C . GLN A 1 199 ? 3.606 9.843 -12.113 1.00 93.44 199 GLN A C 1
ATOM 1616 O O . GLN A 1 199 ? 3.074 9.387 -13.125 1.00 93.44 199 GLN A O 1
ATOM 1621 N N . TYR A 1 200 ? 3.309 9.416 -10.889 1.00 88.62 200 TYR A N 1
ATOM 1622 C CA . TYR A 1 200 ? 2.150 8.602 -10.545 1.00 88.62 200 TYR A CA 1
ATOM 1623 C C . TYR A 1 200 ? 0.973 9.507 -10.185 1.00 88.62 200 TYR A C 1
ATOM 1625 O O . TYR A 1 200 ? 1.122 10.436 -9.388 1.00 88.62 200 TYR A O 1
ATOM 1633 N N . VAL A 1 201 ? -0.210 9.196 -10.715 1.00 89.50 201 VAL A N 1
ATOM 1634 C CA . VAL A 1 201 ? -1.465 9.786 -10.237 1.00 89.50 201 VAL A CA 1
ATOM 1635 C C . VAL A 1 201 ? -1.951 8.952 -9.059 1.00 89.50 201 VAL A C 1
ATOM 1637 O O . VAL A 1 201 ? -2.265 7.774 -9.211 1.00 89.50 201 VAL A O 1
ATOM 1640 N N . ASN A 1 202 ? -1.999 9.565 -7.884 1.00 90.06 202 ASN A N 1
ATOM 1641 C CA . ASN A 1 202 ? -2.497 8.957 -6.661 1.00 90.06 202 ASN A CA 1
ATOM 1642 C C . ASN A 1 202 ? -3.922 9.416 -6.384 1.00 90.06 202 ASN A C 1
ATOM 1644 O O . ASN A 1 202 ? -4.249 10.589 -6.575 1.00 90.06 202 ASN A O 1
ATOM 1648 N N . ILE A 1 203 ? -4.748 8.492 -5.897 1.00 90.94 203 ILE A N 1
ATOM 1649 C CA . ILE A 1 203 ? -6.116 8.767 -5.467 1.00 90.94 203 ILE A CA 1
ATOM 1650 C C . ILE A 1 203 ? -6.262 8.275 -4.029 1.00 90.94 203 ILE A C 1
ATOM 1652 O O . ILE A 1 203 ? -6.055 7.095 -3.754 1.00 90.94 203 ILE A O 1
ATOM 1656 N N . VAL A 1 204 ? -6.632 9.177 -3.122 1.00 93.06 204 VAL A N 1
ATOM 1657 C CA . VAL A 1 204 ? -6.952 8.853 -1.727 1.00 93.06 204 VAL A CA 1
ATOM 1658 C C . VAL A 1 204 ? -8.441 9.063 -1.519 1.00 93.06 204 VAL A C 1
ATOM 1660 O O . VAL A 1 204 ? -8.983 10.117 -1.852 1.00 93.06 204 VAL A O 1
ATOM 1663 N N . ILE A 1 205 ? -9.105 8.042 -0.981 1.00 92.75 205 ILE A N 1
ATOM 1664 C CA . ILE A 1 205 ? -10.556 8.010 -0.811 1.00 92.75 205 ILE A CA 1
ATOM 1665 C C . ILE A 1 205 ? -10.865 7.683 0.644 1.00 92.75 205 ILE A C 1
ATOM 1667 O O . ILE A 1 205 ? -10.397 6.674 1.169 1.00 92.75 205 ILE A O 1
ATOM 1671 N N . LEU A 1 206 ? -11.681 8.522 1.278 1.00 94.81 206 LEU A N 1
ATOM 1672 C CA . LEU A 1 206 ? -12.232 8.265 2.603 1.00 94.81 206 LEU A CA 1
ATOM 1673 C C . LEU A 1 206 ? -13.724 7.964 2.485 1.00 94.81 206 LEU A C 1
ATOM 1675 O O . LEU A 1 206 ? -14.499 8.797 2.005 1.00 94.81 206 LEU A O 1
ATOM 1679 N N . LEU A 1 207 ? -14.109 6.782 2.957 1.00 94.25 207 LEU A N 1
ATOM 1680 C CA . LEU A 1 207 ? -15.471 6.263 2.903 1.00 94.25 207 LEU A CA 1
ATOM 1681 C C . LEU A 1 207 ? -16.020 6.026 4.305 1.00 94.25 207 LEU A C 1
ATOM 1683 O O . LEU A 1 207 ? -15.297 5.585 5.197 1.00 94.25 207 LEU A O 1
ATOM 1687 N N . THR A 1 208 ? -17.318 6.253 4.475 1.00 94.81 208 THR A N 1
ATOM 1688 C CA . THR A 1 208 ? -18.058 5.873 5.687 1.00 94.81 208 THR A CA 1
ATOM 1689 C C . THR A 1 208 ? -19.330 5.146 5.302 1.00 94.81 208 THR A C 1
ATOM 1691 O O . THR A 1 208 ? -20.027 5.599 4.394 1.00 94.81 208 THR A O 1
ATOM 1694 N N . LYS A 1 209 ? -19.635 4.056 5.999 1.00 90.00 209 LYS A N 1
ATOM 1695 C CA . LYS A 1 209 ? -20.919 3.363 5.882 1.00 90.00 209 LYS A CA 1
ATOM 1696 C C . LYS A 1 209 ? -22.032 4.170 6.553 1.00 90.00 209 LYS A C 1
ATOM 1698 O O . LYS A 1 209 ? -21.752 4.759 7.620 1.00 90.00 209 LYS A O 1
#

Secondary structure (DSSP, 8-state):
---SSTTSHHHHHHHHHHHHHHHHHHHHHHTTPPPPPEEEEEEE-TTS---HHHHHHHHHHHHHHHHHH-TTSEEEEEEES-TTS--S-TT--S----SS-GGGS----HHHHHHHHHHH-S-EEEEEEEEEEETTHHHHHH-TT----HHHHHHHHHHHHHHHHHHHHHHHH-HHHHHHHHHHHHHHHHHHHHHS--EEEEEEEEEE-

Nearest PDB structures (foldseek):
  8uzd-assembly1_A  TM=8.122E-01  e=9.089E-10  Ilex paraguariensis
  8uzd-assembly1_B-2  TM=8.137E-01  e=7.879E-09  Ilex paraguariensis
  2efj-assembly1_A-2  TM=7.775E-01  e=2.496E-07  Coffea canephora
  4uy5-assembly1_A  TM=4.180E-01  e=2.316E+00  Mycolicibacterium smegmatis
  7z3o-assembly1_SH  TM=2.619E-01  e=2.316E+00  Thermochaetoides thermophila DSM 1495